Protein 8WPA (pdb70)

Sequence (344 aa):
ASVMNINQEEQLLMFQAVMETGSFSAAARKLGKVPSAVSMSSIANLEIDLNLTLFEEPTPTAEARVLYEKTAQLLIEMNQWKQHAHALASVMNINQEQLLMFQAVMETGSFSAAARKLGKVPSAVSMSIANLEIDLNLTLFEEPTPTAEARVLYEKTAQLLIEEMNQWKQHAHALSVMNINQEQLLMFQAVMETGSFSAAARKLGKVPSAVSMSSIANLEIDLNLTLFETPTAEARVLYEKTAQLLIEMNQWKQHAHALSVMNINQEQLLMFQAVMETGSFSAAARKLGKVPSAVSMSIANLEIDLNLTLFERKGREPTPTAEARVLYEKTAQLLIEMNQWKQHAHAL

B-factor: mean 29.17, std 13.96, range [11.37, 107.31]

Secondary structure (DSSP, 8-state):
--GGG-BHHHHHHHHHHHHHSSHHHHHHHHT--HHHHHHHHHHHHHHHT---B----B-HHHHHHHHHHHHHHHHHHHHHHHHHH-/--GGG-BHHHHHHHHHHHHHSSHHHHHHHHT--HHHHHHHHHHHHHHHT---B----B-HHHHHHHHHHHHHHHHHHHHHHHHHH-/-GGG--HHHHHHHHHHHHHSSHHHHHHHHT--HHHHHHHHHHHHHHHT---B--B-HHHHHHHHHHHHHHHHHHHHHHHHHH-/-GGG--HHHHHHHHHHHHHSSHHHHHHHHT--HHHHHHHHHHHHHHHTS--EEEEESEEEE-HHHHHHHHHHHHHHHHHHHHHHHHHH-

Organism: Acinetobacter baumannii (strain ATCC 17978 / DSM 105126 / CIP 53.77 / LMG 1025 / NCDC KC755 / 5377) (NCBI:txid400667)

Structure (mmCIF, N/CA/C/O backbone):
data_8WPA
#
_entry.id   8WPA
#
_cell.length_a   86.130
_cell.length_b   86.130
_cell.length_c   299.789
_cell.angle_alpha   90.00
_cell.angle_beta   90.00
_cell.angle_gamma   120.00
#
_symmetry.space_group_name_H-M   'H 3 2'
#
loop_
_entity.id
_entity.type
_entity.pdbx_description
1 polymer 'HTH-type transcriptional regulator AceR'
2 water water
#
loop_
_atom_site.group_PDB
_atom_site.id
_atom_site.type_symbol
_atom_site.label_atom_id
_atom_site.label_alt_id
_atom_site.label_comp_id
_atom_site.label_asym_id
_atom_site.label_entity_id
_atom_site.label_seq_id
_atom_site.pdbx_PDB_ins_code
_atom_site.Cartn_x
_atom_site.Cartn_y
_atom_site.Cartn_z
_atom_site.occupancy
_atom_site.B_iso_or_equiv
_atom_site.auth_seq_id
_atom_site.auth_comp_id
_atom_site.auth_asym_id
_atom_site.auth_atom_id
_atom_site.pdbx_PDB_model_num
ATOM 1 N N . ALA A 1 7 ? 49.353 36.312 142.807 1.00 59.94 -2 ALA A N 1
ATOM 2 C CA . ALA A 1 7 ? 48.628 36.222 141.546 1.00 54.48 -2 ALA A CA 1
ATOM 3 C C . ALA A 1 7 ? 48.325 37.636 141.054 1.00 41.02 -2 ALA A C 1
ATOM 4 O O . ALA A 1 7 ? 49.227 38.469 140.975 1.00 36.83 -2 ALA A O 1
ATOM 6 N N . SER A 1 8 ? 47.058 37.906 140.722 1.00 24.56 -1 SER A N 1
ATOM 7 C CA . SER A 1 8 ? 46.704 39.117 140.010 1.00 18.42 -1 SER A CA 1
ATOM 8 C C . SER A 1 8 ? 45.262 39.531 140.264 1.00 15.60 -1 SER A C 1
ATOM 9 O O . SER A 1 8 ? 44.366 38.687 140.313 1.00 18.87 -1 SER A O 1
ATOM 12 N N . VAL A 1 9 ? 45.046 40.851 140.399 1.00 19.48 0 VAL A N 1
ATOM 13 C CA . VAL A 1 9 ? 43.709 41.355 140.677 1.00 21.38 0 VAL A CA 1
ATOM 14 C C . VAL A 1 9 ? 42.777 41.019 139.521 1.00 18.29 0 VAL A C 1
ATOM 15 O O . VAL A 1 9 ? 41.584 40.827 139.716 1.00 20.12 0 VAL A O 1
ATOM 19 N N . MET A 1 10 ? 43.328 40.917 138.303 1.00 19.89 1 MET A N 1
ATOM 20 C CA . MET A 1 10 ? 42.567 40.503 137.135 1.00 18.11 1 MET A CA 1
ATOM 21 C C . MET A 1 10 ? 41.963 39.102 137.197 1.00 21.66 1 MET A C 1
ATOM 22 O O . MET A 1 10 ? 41.104 38.785 136.388 1.00 18.25 1 MET A O 1
ATOM 27 N N . ASN A 1 11 ? 42.478 38.253 138.095 1.00 17.02 2 ASN A N 1
ATOM 28 C CA . ASN A 1 11 ? 41.962 36.902 138.261 1.00 19.23 2 ASN A CA 1
ATOM 29 C C . ASN A 1 11 ? 40.751 36.819 139.197 1.00 19.25 2 ASN A C 1
ATOM 30 O O . ASN A 1 11 ? 40.167 35.750 139.357 1.00 20.87 2 ASN A O 1
ATOM 35 N N . ILE A 1 12 ? 40.379 37.934 139.818 1.00 18.10 3 ILE A N 1
ATOM 36 C CA . ILE A 1 12 ? 39.205 37.955 140.685 1.00 18.54 3 ILE A CA 1
ATOM 37 C C . ILE A 1 12 ? 37.918 37.744 139.899 1.00 21.44 3 ILE A C 1
ATOM 38 O O . ILE A 1 12 ? 37.711 38.342 138.840 1.00 20.40 3 ILE A O 1
ATOM 43 N N . ASN A 1 13 ? 37.051 36.887 140.433 1.00 22.05 4 ASN A N 1
ATOM 44 C CA . ASN A 1 13 ? 35.749 36.655 139.827 1.00 19.63 4 ASN A CA 1
ATOM 45 C C . ASN A 1 13 ? 34.598 37.051 140.757 1.00 15.50 4 ASN A C 1
ATOM 46 O O . ASN A 1 13 ? 34.781 37.409 141.928 1.00 18.53 4 ASN A O 1
ATOM 51 N N . GLN A 1 14 ? 33.375 36.999 140.205 1.00 19.88 5 GLN A N 1
ATOM 52 C CA . GLN A 1 14 ? 32.192 37.450 140.913 1.00 21.44 5 GLN A CA 1
ATOM 53 C C . GLN A 1 14 ? 31.902 36.553 142.113 1.00 17.22 5 GLN A C 1
ATOM 54 O O . GLN A 1 14 ? 31.492 37.034 143.153 1.00 22.35 5 GLN A O 1
ATOM 60 N N A GLU A 1 15 ? 32.141 35.247 141.966 0.61 19.34 6 GLU A N 1
ATOM 61 N N B GLU A 1 15 ? 32.140 35.246 141.969 0.39 19.99 6 GLU A N 1
ATOM 62 C CA A GLU A 1 15 ? 31.884 34.325 143.061 0.61 17.31 6 GLU A CA 1
ATOM 63 C CA B GLU A 1 15 ? 31.885 34.323 143.063 0.39 18.83 6 GLU A CA 1
ATOM 64 C C A GLU A 1 15 ? 32.679 34.725 144.300 0.61 16.19 6 GLU A C 1
ATOM 65 C C B GLU A 1 15 ? 32.681 34.724 144.301 0.39 17.22 6 GLU A C 1
ATOM 66 O O A GLU A 1 15 ? 32.139 34.732 145.400 0.61 15.67 6 GLU A O 1
ATOM 67 O O B GLU A 1 15 ? 32.142 34.734 145.402 0.39 16.16 6 GLU A O 1
ATOM 78 N N . GLN A 1 16 ? 33.968 35.038 144.110 1.00 15.11 7 GLN A N 1
ATOM 79 C CA . GLN A 1 16 ? 34.828 35.471 145.199 1.00 16.61 7 GLN A CA 1
ATOM 80 C C . GLN A 1 16 ? 34.273 36.700 145.907 1.00 13.28 7 GLN A C 1
ATOM 81 O O . GLN A 1 16 ? 34.321 36.801 147.129 1.00 14.64 7 GLN A O 1
ATOM 87 N N . LEU A 1 17 ? 33.791 37.667 145.131 1.00 17.20 8 LEU A N 1
ATOM 88 C CA . LEU A 1 17 ? 33.301 38.899 145.716 1.00 19.24 8 LEU A CA 1
ATOM 89 C C . LEU A 1 17 ? 31.976 38.684 146.449 1.00 16.78 8 LEU A C 1
ATOM 90 O O . LEU A 1 17 ? 31.769 39.283 147.495 1.00 17.65 8 LEU A O 1
ATOM 95 N N . LEU A 1 18 ? 31.132 37.786 145.954 1.00 18.70 9 LEU A N 1
ATOM 96 C CA . LEU A 1 18 ? 29.917 37.433 146.695 1.00 20.24 9 LEU A CA 1
ATOM 97 C C . LEU A 1 18 ? 30.196 36.735 148.021 1.00 21.29 9 LEU A C 1
ATOM 98 O O . LEU A 1 18 ? 29.537 37.021 149.036 1.00 18.05 9 LEU A O 1
ATOM 103 N N . MET A 1 19 ? 31.201 35.843 148.016 1.00 18.57 10 MET A N 1
ATOM 104 C CA . MET A 1 19 ? 31.620 35.172 149.236 1.00 16.46 10 MET A CA 1
ATOM 105 C C . MET A 1 19 ? 32.169 36.191 150.220 1.00 19.79 10 MET A C 1
ATOM 106 O O . MET A 1 19 ? 31.836 36.150 151.398 1.00 18.20 10 MET A O 1
ATOM 111 N N . PHE A 1 20 ? 33.005 37.127 149.736 1.00 16.79 11 PHE A N 1
ATOM 112 C CA . PHE A 1 20 ? 33.572 38.174 150.562 1.00 16.20 11 PHE A CA 1
ATOM 113 C C . PHE A 1 20 ? 32.468 38.989 151.234 1.00 14.43 11 PHE A C 1
ATOM 114 O O . PHE A 1 20 ? 32.514 39.216 152.440 1.00 18.36 11 PHE A O 1
ATOM 122 N N . GLN A 1 21 ? 31.488 39.408 150.437 1.00 18.19 12 GLN A N 1
ATOM 123 C CA . GLN A 1 21 ? 30.384 40.205 150.969 1.00 24.66 12 GLN A CA 1
ATOM 124 C C . GLN A 1 21 ? 29.637 39.463 152.084 1.00 20.09 12 GLN A C 1
ATOM 125 O O . GLN A 1 21 ? 29.318 40.036 153.138 1.00 24.48 12 GLN A O 1
ATOM 131 N N . ALA A 1 22 ? 29.413 38.159 151.862 1.00 18.99 13 ALA A N 1
ATOM 132 C CA . ALA A 1 22 ? 28.696 37.354 152.840 1.00 18.03 13 ALA A CA 1
ATOM 133 C C . ALA A 1 22 ? 29.459 37.208 154.166 1.00 21.91 13 ALA A C 1
ATOM 134 O O . ALA A 1 22 ? 28.880 37.249 155.260 1.00 22.30 13 ALA A O 1
ATOM 136 N N . VAL A 1 23 ? 30.784 37.041 154.082 1.00 14.98 14 VAL A N 1
ATOM 137 C CA . VAL A 1 23 ? 31.593 36.950 155.283 1.00 21.41 14 VAL A CA 1
ATOM 138 C C . VAL A 1 23 ? 31.626 38.284 156.034 1.00 22.91 14 VAL A C 1
ATOM 139 O O . VAL A 1 23 ? 31.569 38.319 157.272 1.00 21.62 14 VAL A O 1
ATOM 143 N N . MET A 1 24 ? 31.720 39.387 155.287 1.00 21.93 15 MET A N 1
ATOM 144 C CA . MET A 1 24 ? 31.692 40.712 155.888 1.00 21.86 15 MET A CA 1
ATOM 145 C C . MET A 1 24 ? 30.381 40.979 156.617 1.00 20.71 15 MET A C 1
ATOM 146 O O . MET A 1 24 ? 30.405 41.479 157.749 1.00 23.52 15 MET A O 1
ATOM 151 N N . GLU A 1 25 ? 29.270 40.583 155.995 1.00 17.18 16 GLU A N 1
ATOM 152 C CA . GLU A 1 25 ? 27.950 40.805 156.569 1.00 26.67 16 GLU A CA 1
ATOM 153 C C . GLU A 1 25 ? 27.680 39.927 157.794 1.00 31.98 16 GLU A C 1
ATOM 154 O O . GLU A 1 25 ? 27.120 40.390 158.787 1.00 29.29 16 GLU A O 1
ATOM 160 N N . THR A 1 26 ? 28.053 38.644 157.714 1.00 24.51 17 THR A N 1
ATOM 161 C CA . THR A 1 26 ? 27.645 37.665 158.709 1.00 26.44 17 THR A CA 1
ATOM 162 C C . THR A 1 26 ? 28.652 37.455 159.829 1.00 38.39 17 THR A C 1
ATOM 163 O O . THR A 1 26 ? 28.282 37.009 160.907 1.00 42.72 17 THR A O 1
ATOM 167 N N . GLY A 1 27 ? 29.932 37.731 159.559 1.00 29.22 18 GLY A N 1
ATOM 168 C CA . GLY A 1 27 ? 30.991 37.575 160.540 1.00 29.70 18 GLY A CA 1
ATOM 169 C C . GLY A 1 27 ? 31.671 36.210 160.617 1.00 30.90 18 GLY A C 1
ATOM 170 O O . GLY A 1 27 ? 32.546 36.019 161.453 1.00 50.86 18 GLY A O 1
ATOM 171 N N . SER A 1 28 ? 31.255 35.251 159.789 1.00 28.44 19 SER A N 1
ATOM 172 C CA . SER A 1 28 ? 31.859 33.932 159.819 1.00 40.68 19 SER A CA 1
ATOM 173 C C . SER A 1 28 ? 31.651 33.187 158.506 1.00 29.44 19 SER A C 1
ATOM 174 O O . SER A 1 28 ? 30.720 33.471 157.762 1.00 26.64 19 SER A O 1
ATOM 177 N N . PHE A 1 29 ? 32.537 32.222 158.247 1.00 31.89 20 PHE A N 1
ATOM 178 C CA . PHE A 1 29 ? 32.459 31.439 157.030 1.00 27.78 20 PHE A CA 1
ATOM 179 C C . PHE A 1 29 ? 31.184 30.596 157.047 1.00 24.55 20 PHE A C 1
ATOM 180 O O . PHE A 1 29 ? 30.510 30.470 156.031 1.00 25.37 20 PHE A O 1
ATOM 188 N N . SER A 1 30 ? 30.817 30.023 158.205 1.00 33.08 21 SER A N 1
ATOM 189 C CA . SER A 1 30 ? 29.660 29.138 158.243 1.00 31.32 21 SER A CA 1
ATOM 190 C C . SER A 1 30 ? 28.344 29.902 158.104 1.00 23.15 21 SER A C 1
ATOM 191 O O . SER A 1 30 ? 27.421 29.434 157.448 1.00 27.91 21 SER A O 1
ATOM 194 N N . ALA A 1 31 ? 28.274 31.103 158.685 1.00 33.13 22 ALA A N 1
ATOM 195 C CA . ALA A 1 31 ? 27.099 31.943 158.524 1.00 32.04 22 ALA A CA 1
ATOM 196 C C . ALA A 1 31 ? 26.955 32.436 157.089 1.00 27.08 22 ALA A C 1
ATOM 197 O O . ALA A 1 31 ? 25.850 32.490 156.543 1.00 21.86 22 ALA A O 1
ATOM 199 N N . ALA A 1 32 ? 28.090 32.777 156.463 1.00 24.12 23 ALA A N 1
ATOM 200 C CA . ALA A 1 32 ? 28.079 33.148 155.063 1.00 20.90 23 ALA A CA 1
ATOM 201 C C . ALA A 1 32 ? 27.601 32.001 154.164 1.00 19.03 23 ALA A C 1
ATOM 202 O O . ALA A 1 32 ? 26.839 32.173 153.222 1.00 20.14 23 ALA A O 1
ATOM 204 N N . ALA A 1 33 ? 28.068 30.790 154.462 1.00 20.50 24 ALA A N 1
ATOM 205 C CA . ALA A 1 33 ? 27.679 29.616 153.700 1.00 19.19 24 ALA A CA 1
ATOM 206 C C . ALA A 1 33 ? 26.171 29.372 153.790 1.00 23.31 24 ALA A C 1
ATOM 207 O O . ALA A 1 33 ? 25.518 29.117 152.781 1.00 22.48 24 ALA A O 1
ATOM 209 N N . ARG A 1 34 ? 25.631 29.491 155.002 1.00 25.56 25 ARG A N 1
ATOM 210 C CA . ARG A 1 34 ? 24.197 29.370 155.233 1.00 30.56 25 ARG A CA 1
ATOM 211 C C . ARG A 1 34 ? 23.426 30.401 154.413 1.00 29.94 25 ARG A C 1
ATOM 212 O O . ARG A 1 34 ? 22.470 30.057 153.716 1.00 29.72 25 ARG A O 1
ATOM 220 N N . LYS A 1 35 ? 23.883 31.658 154.470 1.00 26.82 26 LYS A N 1
ATOM 221 C CA . LYS A 1 35 ? 23.220 32.720 153.736 1.00 32.79 26 LYS A CA 1
ATOM 222 C C . LYS A 1 35 ? 23.213 32.467 152.231 1.00 32.40 26 LYS A C 1
ATOM 223 O O . LYS A 1 35 ? 22.219 32.712 151.558 1.00 29.39 26 LYS A O 1
ATOM 229 N N . LEU A 1 36 ? 24.331 31.949 151.700 1.00 28.25 27 LEU A N 1
ATOM 230 C CA . LEU A 1 36 ? 24.482 31.758 150.271 1.00 23.01 27 LEU A CA 1
ATOM 231 C C . LEU A 1 36 ? 24.003 30.409 149.734 1.00 19.90 27 LEU A C 1
ATOM 232 O O . LEU A 1 36 ? 23.933 30.210 148.524 1.00 24.24 27 LEU A O 1
ATOM 237 N N . GLY A 1 37 ? 23.684 29.482 150.637 1.00 25.14 28 GLY A N 1
ATOM 238 C CA . GLY A 1 37 ? 23.281 28.143 150.235 1.00 23.76 28 GLY A CA 1
ATOM 239 C C . GLY A 1 37 ? 24.457 27.340 149.677 1.00 24.96 28 GLY A C 1
ATOM 240 O O . GLY A 1 37 ? 24.292 26.512 148.784 1.00 25.16 28 GLY A O 1
ATOM 241 N N . LYS A 1 38 ? 25.641 27.620 150.220 1.00 26.63 29 LYS A N 1
ATOM 242 C CA . LYS A 1 38 ? 26.875 26.946 149.847 1.00 25.99 29 LYS A CA 1
ATOM 243 C C . LYS A 1 38 ? 27.422 26.256 151.098 1.00 24.03 29 LYS A C 1
ATOM 244 O O . LYS A 1 38 ? 26.891 26.390 152.191 1.00 38.59 29 LYS A O 1
ATOM 250 N N . VAL A 1 39 ? 28.495 25.499 150.954 1.00 18.52 30 VAL A N 1
ATOM 251 C CA . VAL A 1 39 ? 29.087 24.825 152.084 1.00 19.30 30 VAL A CA 1
ATOM 252 C C . VAL A 1 39 ? 30.275 25.635 152.583 1.00 17.06 30 VAL A C 1
ATOM 253 O O . VAL A 1 39 ? 30.922 26.359 151.816 1.00 16.80 30 VAL A O 1
ATOM 257 N N . PRO A 1 40 ? 30.632 25.506 153.878 1.00 15.65 31 PRO A N 1
ATOM 258 C CA . PRO A 1 40 ? 31.759 26.256 154.432 1.00 18.77 31 PRO A CA 1
ATOM 259 C C . PRO A 1 40 ? 33.064 26.066 153.665 1.00 18.14 31 PRO A C 1
ATOM 260 O O . PRO A 1 40 ? 33.820 27.021 153.546 1.00 18.15 31 PRO A O 1
ATOM 264 N N . SER A 1 41 ? 33.328 24.848 153.162 1.00 16.71 32 SER A N 1
ATOM 265 C CA . SER A 1 41 ? 34.530 24.584 152.387 1.00 16.47 32 SER A CA 1
ATOM 266 C C . SER A 1 41 ? 34.669 25.497 151.169 1.00 14.99 32 SER A C 1
ATOM 267 O O . SER A 1 41 ? 35.784 25.923 150.819 1.00 15.27 32 SER A O 1
ATOM 270 N N . ALA A 1 42 ? 33.512 25.786 150.551 1.00 15.39 33 ALA A N 1
ATOM 271 C CA . ALA A 1 42 ? 33.458 26.619 149.365 1.00 13.30 33 ALA A CA 1
ATOM 272 C C . ALA A 1 42 ? 33.795 28.068 149.715 1.00 15.01 33 ALA A C 1
ATOM 273 O O . ALA A 1 42 ? 34.530 28.728 148.987 1.00 15.03 33 ALA A O 1
ATOM 275 N N . VAL A 1 43 ? 33.241 28.547 150.833 1.00 14.06 34 VAL A N 1
ATOM 276 C CA . VAL A 1 43 ? 33.526 29.897 151.305 1.00 15.62 34 VAL A CA 1
ATOM 277 C C . VAL A 1 43 ? 34.998 30.076 151.643 1.00 14.50 34 VAL A C 1
ATOM 278 O O . VAL A 1 43 ? 35.626 31.018 151.171 1.00 15.31 34 VAL A O 1
ATOM 282 N N . SER A 1 44 ? 35.547 29.141 152.426 1.00 13.12 35 SER A N 1
ATOM 283 C CA . SER A 1 44 ? 36.948 29.172 152.820 1.00 16.70 35 SER A CA 1
ATOM 284 C C . SER A 1 44 ? 37.888 29.170 151.617 1.00 15.13 35 SER A C 1
ATOM 285 O O . SER A 1 44 ? 38.817 29.987 151.553 1.00 15.26 35 SER A O 1
ATOM 288 N N . MET A 1 45 ? 37.606 28.302 150.644 1.00 12.12 36 MET A N 1
ATOM 289 C CA . MET A 1 45 ? 38.470 28.176 149.483 1.00 13.74 36 MET A CA 1
ATOM 290 C C . MET A 1 45 ? 38.420 29.444 148.619 1.00 16.48 36 MET A C 1
ATOM 291 O O . MET A 1 45 ? 39.462 29.924 148.150 1.00 15.23 36 MET A O 1
ATOM 296 N N A SER A 1 46 ? 37.204 29.975 148.420 0.52 13.53 37 SER A N 1
ATOM 297 N N B SER A 1 46 ? 37.205 29.975 148.422 0.48 13.16 37 SER A N 1
ATOM 298 C CA A SER A 1 46 ? 37.021 31.174 147.617 0.52 14.25 37 SER A CA 1
ATOM 299 C CA B SER A 1 46 ? 37.014 31.171 147.618 0.48 13.38 37 SER A CA 1
ATOM 300 C C A SER A 1 46 ? 37.710 32.395 148.225 0.52 14.37 37 SER A C 1
ATOM 301 C C B SER A 1 46 ? 37.707 32.394 148.224 0.48 13.97 37 SER A C 1
ATOM 302 O O A SER A 1 46 ? 38.363 33.156 147.513 0.52 14.67 37 SER A O 1
ATOM 303 O O B SER A 1 46 ? 38.361 33.154 147.512 0.48 14.66 37 SER A O 1
ATOM 308 N N . ILE A 1 47 ? 37.593 32.557 149.549 1.00 12.98 38 ILE A N 1
ATOM 309 C CA . ILE A 1 47 ? 38.220 33.661 150.255 1.00 16.13 38 ILE A CA 1
ATOM 310 C C . ILE A 1 47 ? 39.728 33.538 150.193 1.00 13.61 38 ILE A C 1
ATOM 311 O O . ILE A 1 47 ? 40.412 34.521 149.944 1.00 14.05 38 ILE A O 1
ATOM 316 N N . ALA A 1 48 ? 40.252 32.319 150.391 1.00 12.98 39 ALA A N 1
ATOM 317 C CA . ALA A 1 48 ? 41.692 32.128 150.297 1.00 13.96 39 ALA A CA 1
ATOM 318 C C . ALA A 1 48 ? 42.191 32.533 148.915 1.00 13.06 39 ALA A C 1
ATOM 319 O O . ALA A 1 48 ? 43.197 33.252 148.803 1.00 14.32 39 ALA A O 1
ATOM 321 N N . ASN A 1 49 ? 41.468 32.092 147.869 1.00 12.06 40 ASN A N 1
ATOM 322 C CA . ASN A 1 49 ? 41.852 32.413 146.502 1.00 13.18 40 ASN A CA 1
ATOM 323 C C . ASN A 1 49 ? 41.781 33.924 146.234 1.00 13.15 40 ASN A C 1
ATOM 324 O O . ASN A 1 49 ? 42.630 34.483 145.535 1.00 14.85 40 ASN A O 1
ATOM 329 N N . LEU A 1 50 ? 40.760 34.583 146.795 1.00 12.44 41 LEU A N 1
ATOM 330 C CA . LEU A 1 50 ? 40.645 36.030 146.684 1.00 14.27 41 LEU A CA 1
ATOM 331 C C . LEU A 1 50 ? 41.819 36.758 147.348 1.00 12.73 41 LEU A C 1
ATOM 332 O O . LEU A 1 50 ? 42.340 37.720 146.774 1.00 16.43 41 LEU A O 1
ATOM 337 N N . GLU A 1 51 ? 42.224 36.322 148.543 1.00 11.86 42 GLU A N 1
ATOM 338 C CA . GLU A 1 51 ? 43.353 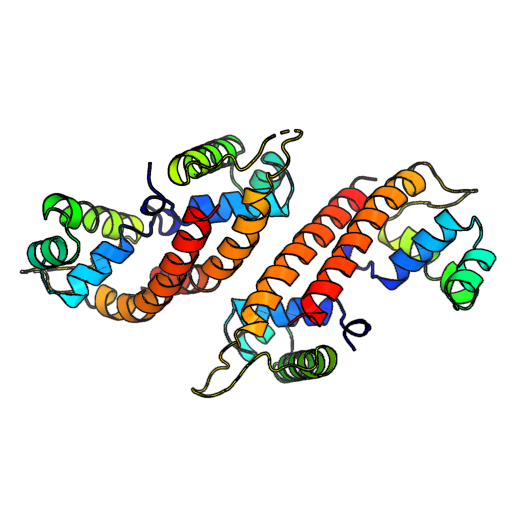36.905 149.243 1.00 11.68 42 GLU A CA 1
ATOM 339 C C . GLU A 1 51 ? 44.622 36.758 148.406 1.00 14.35 42 GLU A C 1
ATOM 340 O O . GLU A 1 51 ? 45.406 37.701 148.294 1.00 14.17 42 GLU A O 1
ATOM 346 N N . ILE A 1 52 ? 44.793 35.583 147.800 1.00 13.73 43 ILE A N 1
ATOM 347 C CA . ILE A 1 52 ? 45.936 35.349 146.922 1.00 15.02 43 ILE A CA 1
ATOM 348 C C . ILE A 1 52 ? 45.951 36.302 145.728 1.00 14.28 43 ILE A C 1
ATOM 349 O O . ILE A 1 52 ? 46.985 36.930 145.458 1.00 14.92 43 ILE A O 1
ATOM 354 N N . ASP A 1 53 ? 44.805 36.420 145.043 1.00 14.99 44 ASP A N 1
ATOM 355 C CA . ASP A 1 53 ? 44.666 37.255 143.859 1.00 16.69 44 ASP A CA 1
ATOM 356 C C . ASP A 1 53 ? 44.862 38.741 144.157 1.00 17.34 44 ASP A C 1
ATOM 357 O O . ASP A 1 53 ? 45.521 39.453 143.385 1.00 19.17 44 ASP A O 1
ATOM 362 N N . LEU A 1 54 ? 44.349 39.221 145.299 1.00 15.77 45 LEU A N 1
ATOM 363 C CA . LEU A 1 54 ? 44.539 40.601 145.710 1.00 14.87 45 LEU A CA 1
ATOM 364 C C . LEU A 1 54 ? 45.883 40.856 146.387 1.00 19.04 45 LEU A C 1
ATOM 365 O O . LEU A 1 54 ? 46.290 42.012 146.546 1.00 16.87 45 LEU A O 1
ATOM 370 N N . ASN A 1 55 ? 46.534 39.762 146.827 1.00 16.67 46 ASN A N 1
ATOM 371 C CA . ASN A 1 55 ? 47.680 39.831 147.699 1.00 16.55 46 ASN A CA 1
ATOM 372 C C . ASN A 1 55 ? 47.385 40.714 148.907 1.00 20.29 46 ASN A C 1
ATOM 373 O O . ASN A 1 55 ? 48.195 41.569 149.275 1.00 20.05 46 ASN A O 1
ATOM 378 N N . LEU A 1 56 ? 46.213 40.470 149.522 1.00 18.76 47 LEU A N 1
ATOM 379 C CA . LEU A 1 56 ? 45.770 41.175 150.727 1.00 17.01 47 LEU A CA 1
ATOM 380 C C . LEU A 1 56 ? 45.149 40.145 151.654 1.00 17.70 47 LEU A C 1
ATOM 381 O O . LEU A 1 56 ? 44.308 39.367 151.215 1.00 19.05 47 LEU A O 1
ATOM 386 N N . THR A 1 57 ? 45.497 40.202 152.946 1.00 18.53 48 THR A N 1
ATOM 387 C CA . THR A 1 57 ? 44.834 39.401 153.951 1.00 17.44 48 THR A CA 1
ATOM 388 C C . THR A 1 57 ? 43.557 40.141 154.328 1.00 21.55 48 THR A C 1
ATOM 389 O O . THR A 1 57 ? 43.607 41.332 154.660 1.00 20.84 48 THR A O 1
ATOM 393 N N . LEU A 1 58 ? 42.431 39.440 154.209 1.00 14.62 49 LEU A N 1
ATOM 394 C CA . LEU A 1 58 ? 41.128 40.048 154.378 1.00 16.14 49 LEU A CA 1
ATOM 395 C C . LEU A 1 58 ? 40.545 39.740 155.753 1.00 19.36 49 LEU A C 1
ATOM 396 O O . LEU A 1 58 ? 39.746 40.516 156.254 1.00 18.95 49 LEU A O 1
ATOM 401 N N . PHE A 1 59 ? 40.926 38.605 156.344 1.00 16.28 50 PHE A N 1
ATOM 402 C CA . PHE A 1 59 ? 40.398 38.216 157.645 1.00 20.75 50 PHE A CA 1
ATOM 403 C C . PHE A 1 59 ? 41.527 37.695 158.529 1.00 25.67 50 PHE A C 1
ATOM 404 O O . PHE A 1 59 ? 42.433 37.021 158.042 1.00 27.27 50 PHE A O 1
ATOM 412 N N . GLU A 1 60 ? 41.466 38.011 159.819 1.00 35.53 51 GLU A N 1
ATOM 413 C CA . GLU A 1 60 ? 42.485 37.571 160.764 1.00 31.15 51 GLU A CA 1
ATOM 414 C C . GLU A 1 60 ? 41.879 36.703 161.861 1.00 42.24 51 GLU A C 1
ATOM 415 O O . GLU A 1 60 ? 40.670 36.733 162.093 1.00 37.74 51 GLU A O 1
ATOM 421 N N . GLU A 1 65 ? 37.016 33.487 165.508 1.00 86.99 56 GLU A N 1
ATOM 422 C CA . GLU A 1 65 ? 36.172 33.657 164.324 1.00 78.82 56 GLU A CA 1
ATOM 423 C C . GLU A 1 65 ? 36.675 34.806 163.447 1.00 61.80 56 GLU A C 1
ATOM 424 O O . GLU A 1 65 ? 37.206 35.782 163.972 1.00 53.39 56 GLU A O 1
ATOM 430 N N . PRO A 1 66 ? 36.558 34.710 162.098 1.00 46.86 57 PRO A N 1
ATOM 431 C CA . PRO A 1 66 ? 37.227 35.651 161.202 1.00 51.23 57 PRO A CA 1
ATOM 432 C C . PRO A 1 66 ? 36.712 37.073 161.368 1.00 58.54 57 PRO A C 1
ATOM 433 O O . PRO A 1 66 ? 35.522 37.318 161.189 1.00 77.11 57 PRO A O 1
ATOM 437 N N . THR A 1 67 ? 37.616 37.991 161.746 1.00 39.67 58 THR A N 1
ATOM 438 C CA . THR A 1 67 ? 37.271 39.397 161.815 1.00 37.40 58 THR A CA 1
ATOM 439 C C . THR A 1 67 ? 37.989 40.084 160.653 1.00 28.32 58 THR A C 1
ATOM 440 O O . THR A 1 67 ? 39.147 39.782 160.356 1.00 29.91 58 THR A O 1
ATOM 444 N N . PRO A 1 68 ? 37.338 41.051 159.970 1.00 34.36 59 PRO A N 1
ATOM 445 C CA . PRO A 1 68 ? 37.966 41.711 158.831 1.00 24.98 59 PRO A CA 1
ATOM 446 C C . PRO A 1 68 ? 39.195 42.532 159.210 1.00 32.32 59 PRO A C 1
ATOM 447 O O . PRO A 1 68 ? 39.221 43.165 160.262 1.00 29.35 59 PRO A O 1
ATOM 451 N N . THR A 1 69 ? 40.201 42.531 158.332 1.00 19.95 60 THR A N 1
ATOM 452 C CA . THR A 1 69 ? 41.344 43.419 158.449 1.00 23.56 60 THR A CA 1
ATOM 453 C C . THR A 1 69 ? 40.933 44.839 158.059 1.00 21.62 60 THR A C 1
ATOM 454 O O . THR A 1 69 ? 39.862 45.042 157.495 1.00 21.03 60 THR A O 1
ATOM 458 N N . ALA A 1 70 ? 41.817 45.800 158.334 1.00 22.84 61 ALA A N 1
ATOM 459 C CA . ALA A 1 70 ? 41.582 47.186 157.959 1.00 24.47 61 ALA A CA 1
ATOM 460 C C . ALA A 1 70 ? 41.390 47.280 156.447 1.00 23.63 61 ALA A C 1
ATOM 461 O O . ALA A 1 70 ? 40.500 47.993 155.986 1.00 22.28 61 ALA A O 1
ATOM 463 N N . GLU A 1 71 ? 42.215 46.525 155.695 1.00 19.52 62 GLU A N 1
ATOM 464 C CA . GLU A 1 71 ? 42.117 46.530 154.246 1.00 21.74 62 GLU A CA 1
ATOM 465 C C . GLU A 1 71 ? 40.771 46.000 153.769 1.00 19.23 62 GLU A C 1
ATOM 466 O O . GLU A 1 71 ? 40.194 46.570 152.843 1.00 21.02 62 GLU A O 1
ATOM 472 N N . ALA A 1 72 ? 40.255 44.934 154.390 1.00 21.14 63 ALA A N 1
ATOM 473 C CA . ALA A 1 72 ? 38.944 44.419 154.029 1.00 17.09 63 ALA A CA 1
ATOM 474 C C . ALA A 1 72 ? 37.848 45.482 154.247 1.00 19.26 63 ALA A C 1
ATOM 475 O O . ALA A 1 72 ? 36.961 45.662 153.412 1.00 21.43 63 ALA A O 1
ATOM 477 N N . ARG A 1 73 ? 37.900 46.163 155.402 1.00 23.70 64 ARG A N 1
ATOM 478 C CA . ARG A 1 73 ? 36.847 47.130 155.712 1.00 27.41 64 ARG A CA 1
ATOM 479 C C . ARG A 1 73 ? 36.822 48.273 154.704 1.00 30.67 64 ARG A C 1
ATOM 480 O O . ARG A 1 73 ? 35.767 48.645 154.194 1.00 31.93 64 ARG A O 1
ATOM 488 N N . VAL A 1 74 ? 38.024 48.768 154.378 1.00 24.65 65 VAL A N 1
ATOM 489 C CA . VAL A 1 74 ? 38.148 49.806 153.368 1.00 22.47 65 VAL A CA 1
ATOM 490 C C . VAL A 1 74 ? 37.737 49.327 151.975 1.00 23.42 65 VAL A C 1
ATOM 491 O O . VAL A 1 74 ? 37.084 50.049 151.241 1.00 27.68 65 VAL A O 1
ATOM 495 N N . LEU A 1 75 ? 38.138 48.119 151.600 1.00 25.46 66 LEU A N 1
ATOM 496 C CA . LEU A 1 75 ? 37.800 47.587 150.290 1.00 20.34 66 LEU A CA 1
ATOM 497 C C . LEU A 1 75 ? 36.287 47.407 150.167 1.00 21.19 66 LEU A C 1
ATOM 498 O O . LEU A 1 75 ? 35.721 47.649 149.109 1.00 22.29 66 LEU A O 1
ATOM 503 N N . TYR A 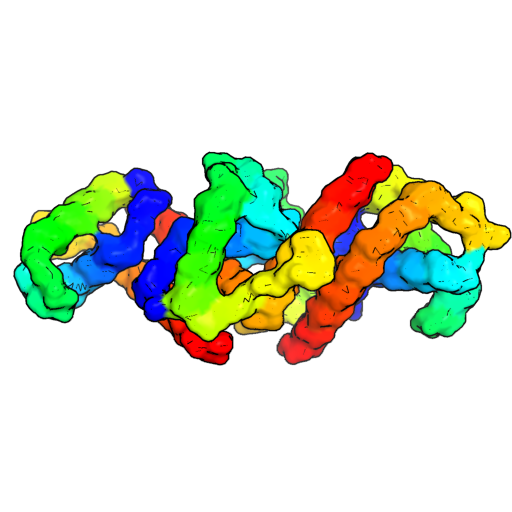1 76 ? 35.639 46.969 151.248 1.00 25.82 67 TYR A N 1
ATOM 504 C CA . TYR A 1 76 ? 34.257 46.526 151.137 1.00 21.91 67 TYR A CA 1
ATOM 505 C C . TYR A 1 76 ? 33.311 47.628 150.641 1.00 20.86 67 TYR A C 1
ATOM 506 O O . TYR A 1 76 ? 32.471 47.394 149.787 1.00 17.13 67 TYR A O 1
ATOM 515 N N . GLU A 1 77 ? 33.413 48.838 151.165 1.00 28.35 68 GLU A N 1
ATOM 516 C CA . GLU A 1 77 ? 32.519 49.920 150.730 1.00 28.42 68 GLU A CA 1
ATOM 517 C C . GLU A 1 77 ? 32.427 50.109 149.210 1.00 24.08 68 GLU A C 1
ATOM 518 O O . GLU A 1 77 ? 31.334 50.069 148.628 1.00 30.19 68 GLU A O 1
ATOM 524 N N . LYS A 1 78 ? 33.595 50.157 148.560 1.00 26.88 69 LYS A N 1
ATOM 525 C CA . LYS A 1 78 ? 33.643 50.208 147.108 1.00 34.15 69 LYS A CA 1
ATOM 526 C C . LYS A 1 78 ? 33.196 48.886 146.485 1.00 25.70 69 LYS A C 1
ATOM 527 O O . LYS A 1 78 ? 32.628 48.872 145.394 1.00 30.66 69 LYS A O 1
ATOM 533 N N . THR A 1 79 ? 33.463 47.773 147.164 1.00 17.05 70 THR A N 1
ATOM 534 C CA . THR A 1 79 ? 33.070 46.480 146.622 1.00 22.12 70 THR A CA 1
ATOM 535 C C . THR A 1 79 ? 31.554 46.312 146.446 1.00 28.19 70 THR A C 1
ATOM 536 O O . THR A 1 79 ? 31.072 45.716 145.485 1.00 22.78 70 THR A O 1
ATOM 540 N N . ALA A 1 80 ? 30.801 46.820 147.437 1.00 32.50 71 ALA A N 1
ATOM 541 C CA . ALA A 1 80 ? 29.350 46.766 147.360 1.00 35.72 71 ALA A CA 1
ATOM 542 C C . ALA A 1 80 ? 28.785 47.322 146.047 1.00 22.89 71 ALA A C 1
ATOM 543 O O . ALA A 1 80 ? 27.880 46.767 145.439 1.00 28.32 71 ALA A O 1
ATOM 545 N N . GLN A 1 81 ? 29.330 48.446 145.614 1.00 19.30 72 GLN A N 1
ATOM 546 C CA . GLN A 1 81 ? 28.962 49.066 144.351 1.00 19.03 72 GLN A CA 1
ATOM 547 C C . GLN A 1 81 ? 29.260 48.187 143.133 1.00 23.38 72 GLN A C 1
ATOM 548 O O . GLN A 1 81 ? 28.479 48.077 142.186 1.00 20.80 72 GLN A O 1
ATOM 554 N N . LEU A 1 82 ? 30.456 47.585 143.106 1.00 20.03 73 LEU A N 1
ATOM 555 C CA . LEU A 1 82 ? 30.814 46.696 142.013 1.00 17.13 73 LEU A CA 1
ATOM 556 C C . LEU A 1 82 ? 29.876 45.489 141.961 1.00 17.90 73 LEU A C 1
ATOM 557 O O . LEU A 1 82 ? 29.490 45.019 140.904 1.00 15.99 73 LEU A O 1
ATOM 562 N N . LEU A 1 83 ? 29.491 44.978 143.121 1.00 15.37 74 LEU A N 1
ATOM 563 C CA . LEU A 1 83 ? 28.567 43.843 143.149 1.00 13.91 74 LEU A CA 1
ATOM 564 C C . LEU A 1 83 ? 27.206 44.119 142.494 1.00 15.93 74 LEU A C 1
ATOM 565 O O . LEU A 1 83 ? 26.658 43.246 141.809 1.00 19.37 74 LEU A O 1
ATOM 570 N N . ILE A 1 84 ? 26.704 45.356 142.617 1.00 16.20 75 ILE A N 1
ATOM 571 C CA . ILE A 1 84 ? 25.497 45.738 141.906 1.00 17.55 75 ILE A CA 1
ATOM 572 C C . ILE A 1 84 ? 25.682 45.515 140.409 1.00 16.34 75 ILE A C 1
ATOM 573 O O . ILE A 1 84 ? 24.870 44.876 139.735 1.00 16.64 75 ILE A O 1
ATOM 578 N N . GLU A 1 85 ? 26.792 46.037 139.884 1.00 15.27 76 GLU A N 1
ATOM 579 C CA . GLU A 1 85 ? 27.013 45.972 138.450 1.00 14.08 76 GLU A CA 1
ATOM 580 C C . GLU A 1 85 ? 27.304 44.547 137.968 1.00 13.32 76 GLU A C 1
ATOM 581 O O . GLU A 1 85 ? 26.909 44.186 136.865 1.00 16.51 76 GLU A O 1
ATOM 587 N N . MET A 1 86 ? 28.010 43.767 138.786 1.00 15.27 77 MET A N 1
ATOM 588 C CA . MET A 1 86 ? 28.253 42.371 138.459 1.00 17.98 77 MET A CA 1
ATOM 589 C C . MET A 1 86 ? 26.952 41.586 138.376 1.00 19.14 77 MET A C 1
ATOM 590 O O . MET A 1 86 ? 26.791 40.782 137.459 1.00 20.32 77 MET A O 1
ATOM 595 N N . ASN A 1 87 ? 26.010 41.862 139.294 1.00 17.98 78 ASN A N 1
ATOM 596 C CA . ASN A 1 87 ? 24.739 41.163 139.240 1.00 20.27 78 ASN A CA 1
ATOM 597 C C . ASN A 1 87 ? 23.925 41.496 137.983 1.00 22.26 78 ASN A C 1
ATOM 598 O O . ASN A 1 87 ? 23.342 40.598 137.367 1.00 21.41 78 ASN A O 1
ATOM 603 N N . GLN A 1 88 ? 23.920 42.772 137.596 1.00 19.15 79 GLN A N 1
ATOM 604 C CA . GLN A 1 88 ? 23.184 43.195 136.422 1.00 20.67 79 GLN A CA 1
ATOM 605 C C . GLN A 1 88 ? 23.804 42.575 135.164 1.00 20.73 79 GLN A C 1
ATOM 606 O O . GLN A 1 88 ? 23.092 42.114 134.256 1.00 22.53 79 GLN A O 1
ATOM 612 N N . TRP A 1 89 ? 25.142 42.573 135.117 1.00 18.67 80 TRP A N 1
ATOM 613 C CA . TRP A 1 89 ? 25.848 41.969 134.000 1.00 20.44 80 TRP A CA 1
ATOM 614 C C . TRP A 1 89 ? 25.514 40.480 133.839 1.00 19.67 80 TRP A C 1
ATOM 615 O O . TRP A 1 89 ? 25.217 40.005 132.756 1.00 18.85 80 TRP A O 1
ATOM 626 N N . LYS A 1 90 ? 25.517 39.752 134.950 1.00 20.74 81 LYS A N 1
ATOM 627 C CA . LYS A 1 90 ? 25.185 38.338 134.944 1.00 21.00 81 LYS A CA 1
ATOM 628 C C . LYS A 1 90 ? 23.766 38.099 134.450 1.00 21.60 81 LYS A C 1
ATOM 629 O O . LYS A 1 90 ? 23.507 37.134 133.730 1.00 21.27 81 LYS A O 1
ATOM 635 N N . GLN A 1 91 ? 22.822 38.976 134.825 1.00 24.14 82 GLN A N 1
ATOM 636 C CA . GLN A 1 91 ? 21.448 38.825 134.359 1.00 25.49 82 GLN A CA 1
ATOM 637 C C . GLN A 1 91 ? 21.388 38.959 132.840 1.00 24.86 82 GLN A C 1
ATOM 638 O O . GLN A 1 91 ? 20.700 38.179 132.164 1.00 22.92 82 GLN A O 1
ATOM 644 N N . HIS A 1 92 ? 22.129 39.934 132.305 1.00 22.84 83 HIS A N 1
ATOM 645 C CA . HIS A 1 92 ? 22.197 40.132 130.867 1.00 20.71 83 HIS A CA 1
ATOM 646 C C . HIS A 1 92 ? 22.830 38.915 130.192 1.00 26.28 83 HIS A C 1
ATOM 647 O O . HIS A 1 92 ? 22.339 38.452 129.169 1.00 28.91 83 HIS A O 1
ATOM 654 N N . ALA A 1 93 ? 23.933 38.413 130.762 1.00 25.94 84 ALA A N 1
ATOM 655 C CA . ALA A 1 93 ? 24.614 37.247 130.215 1.00 30.31 84 ALA A CA 1
ATOM 656 C C . ALA A 1 93 ? 23.712 36.015 130.194 1.00 28.99 84 ALA A C 1
ATOM 657 O O . ALA A 1 93 ? 23.721 35.256 129.228 1.00 28.97 84 ALA A O 1
ATOM 659 N N . HIS A 1 94 ? 22.908 35.830 131.247 1.00 24.60 85 HIS A N 1
ATOM 660 C CA . HIS A 1 94 ? 22.002 34.690 131.331 1.00 25.03 85 HIS A CA 1
ATOM 661 C C . HIS A 1 94 ? 20.915 34.770 130.262 1.00 37.79 85 HIS A C 1
ATOM 662 O O . HIS A 1 94 ? 20.451 33.739 129.779 1.00 29.57 85 HIS A O 1
ATOM 669 N N . ALA A 1 95 ? 20.523 35.992 129.890 1.00 33.86 86 ALA A N 1
ATOM 670 C CA . ALA A 1 95 ? 19.437 36.208 128.946 1.00 32.61 86 ALA A CA 1
ATOM 671 C C . ALA A 1 95 ? 19.838 36.045 127.479 1.00 35.08 86 ALA A C 1
ATOM 672 O O . ALA A 1 95 ? 18.968 35.960 126.617 1.00 47.12 86 ALA A O 1
ATOM 674 N N . LEU A 1 96 ? 21.146 36.034 127.190 1.00 32.76 87 LEU A N 1
ATOM 675 C CA . LEU A 1 96 ? 21.617 35.888 125.823 1.00 35.03 87 LEU A CA 1
ATOM 676 C C . LEU A 1 96 ? 21.471 34.444 125.307 1.00 33.12 87 LEU A C 1
ATOM 677 O O . LEU A 1 96 ? 21.118 34.280 124.154 1.00 54.32 87 LEU A O 1
ATOM 683 N N . ALA B 1 7 ? 30.183 25.578 132.534 1.00 56.43 -2 ALA B N 1
ATOM 684 C CA . ALA B 1 7 ? 30.721 26.098 133.784 1.00 66.31 -2 ALA B CA 1
ATOM 685 C C . ALA B 1 7 ? 29.745 27.128 134.355 1.00 48.02 -2 ALA B C 1
ATOM 686 O O . ALA B 1 7 ? 28.542 26.853 134.417 1.00 42.77 -2 ALA B O 1
ATOM 688 N N . SER B 1 8 ? 30.244 28.313 134.743 1.00 33.74 -1 SER B N 1
ATOM 689 C CA . SER B 1 8 ? 29.409 29.268 135.451 1.00 28.59 -1 SER B CA 1
ATOM 690 C C . SER B 1 8 ? 29.826 30.714 135.208 1.00 19.10 -1 SER B C 1
ATOM 691 O O . SER B 1 8 ? 31.006 31.043 135.173 1.00 18.08 -1 SER B O 1
ATOM 694 N N . VAL B 1 9 ? 28.816 31.583 135.089 1.00 19.87 0 VAL B N 1
ATOM 695 C CA . VAL B 1 9 ? 29.044 32.996 134.851 1.00 17.86 0 VAL B CA 1
ATOM 696 C C . VAL B 1 9 ? 29.816 33.609 136.005 1.00 21.71 0 VAL B C 1
ATOM 697 O O . VAL B 1 9 ? 30.615 34.522 135.814 1.00 21.87 0 VAL B O 1
ATOM 701 N N . MET B 1 10 ? 29.593 33.071 137.217 1.00 15.19 1 MET B N 1
ATOM 702 C CA . MET B 1 10 ? 30.270 33.520 138.416 1.00 21.38 1 MET B CA 1
ATOM 703 C C . MET B 1 10 ? 31.782 33.303 138.400 1.00 16.43 1 MET B C 1
ATOM 704 O O . MET B 1 10 ? 32.467 33.917 139.219 1.00 21.41 1 MET B O 1
ATOM 709 N N . ASN B 1 11 ? 32.255 32.416 137.513 1.00 20.32 2 ASN B N 1
ATOM 710 C CA . ASN B 1 11 ? 33.675 32.120 137.407 1.00 21.05 2 ASN B CA 1
ATOM 711 C C . ASN B 1 11 ? 34.428 33.082 136.487 1.00 23.99 2 ASN B C 1
ATOM 712 O O . ASN B 1 11 ? 35.654 33.035 136.431 1.00 21.59 2 ASN B O 1
ATOM 717 N N . ILE B 1 12 ? 33.713 33.969 135.799 1.00 18.29 3 ILE B N 1
ATOM 718 C CA . ILE B 1 12 ? 34.353 34.889 134.870 1.00 16.15 3 ILE B CA 1
ATOM 719 C C . ILE B 1 12 ? 35.160 35.928 135.642 1.00 20.27 3 ILE B C 1
ATOM 720 O O . ILE B 1 12 ? 34.685 36.536 136.620 1.00 15.42 3 ILE B O 1
ATOM 725 N N . ASN B 1 13 ? 36.395 36.147 135.182 1.00 18.18 4 ASN B N 1
ATOM 726 C CA . ASN B 1 13 ? 37.264 37.113 135.826 1.00 16.52 4 ASN B CA 1
ATOM 727 C C . ASN B 1 13 ? 37.513 38.340 134.951 1.00 16.06 4 ASN B C 1
ATOM 728 O O . ASN B 1 13 ? 37.095 38.380 133.788 1.00 17.02 4 ASN B O 1
ATOM 733 N N . GLN B 1 14 ? 38.167 39.346 135.533 1.00 16.46 5 GLN B N 1
ATOM 734 C CA . GLN B 1 14 ? 38.387 40.614 134.858 1.00 16.92 5 GLN B CA 1
ATOM 735 C C . GLN B 1 14 ? 39.268 40.424 133.625 1.00 16.13 5 GLN B C 1
ATOM 736 O O . GLN B 1 14 ? 39.052 41.050 132.600 1.00 16.21 5 GLN B O 1
ATOM 742 N N . GLU B 1 15 ? 40.278 39.560 133.723 1.00 16.26 6 GLU B N 1
ATOM 743 C CA . GLU B 1 15 ? 41.170 39.345 132.593 1.00 16.23 6 GLU B CA 1
ATOM 744 C C . GLU B 1 15 ? 40.386 38.886 131.362 1.00 15.63 6 GLU B C 1
ATOM 745 O O . GLU B 1 15 ? 40.624 39.377 130.260 1.00 16.84 6 GLU B O 1
ATOM 751 N N . GLN B 1 16 ? 39.457 37.933 131.542 1.00 14.62 7 GLN B N 1
ATOM 752 C CA . GLN B 1 16 ? 38.613 37.464 130.458 1.00 14.91 7 GLN B CA 1
ATOM 753 C C . GLN B 1 16 ? 37.825 38.593 129.790 1.00 15.22 7 GLN B C 1
ATOM 754 O O . GLN B 1 16 ? 37.712 38.648 128.563 1.00 15.34 7 GLN B O 1
ATOM 760 N N . LEU B 1 17 ? 37.266 39.470 130.613 1.00 14.82 8 LEU B N 1
ATOM 761 C CA . LEU B 1 17 ? 36.464 40.583 130.114 1.00 13.49 8 LEU B CA 1
ATOM 762 C C . LEU B 1 17 ? 37.333 41.578 129.347 1.00 14.46 8 LEU B C 1
ATOM 763 O O . LEU B 1 17 ? 36.923 42.057 128.302 1.00 15.66 8 LEU B O 1
ATOM 768 N N . LEU B 1 18 ? 38.554 41.833 129.834 1.00 15.52 9 LEU B N 1
ATOM 769 C CA . LEU B 1 18 ? 39.460 42.746 129.139 1.00 17.02 9 LEU B CA 1
ATOM 770 C C . LEU B 1 18 ? 39.906 42.193 127.788 1.00 18.31 9 LEU B C 1
ATOM 771 O O . LEU B 1 18 ? 39.998 42.937 126.796 1.00 18.14 9 LEU B O 1
ATOM 776 N N . MET B 1 19 ? 40.161 40.872 127.733 1.00 16.23 10 MET B N 1
ATOM 777 C CA . MET B 1 19 ? 40.546 40.219 126.493 1.00 19.02 10 MET B CA 1
ATOM 778 C C . MET B 1 19 ? 39.397 40.310 125.502 1.00 14.34 10 MET B C 1
ATOM 779 O O . MET B 1 19 ? 39.591 40.633 124.324 1.00 18.62 10 MET B O 1
ATOM 784 N N . PHE B 1 20 ? 38.175 40.027 125.980 1.00 16.63 11 PHE B N 1
ATOM 785 C CA . PHE B 1 20 ? 37.000 40.071 125.130 1.00 16.15 11 PHE B CA 1
ATOM 786 C C . PHE B 1 20 ? 36.803 41.476 124.560 1.00 17.04 11 PHE B C 1
ATOM 787 O O . PHE B 1 20 ? 36.542 41.625 123.371 1.00 17.83 11 PHE B O 1
ATOM 795 N N . GLN B 1 21 ? 36.933 42.495 125.409 1.00 14.85 12 GLN B N 1
ATOM 796 C CA . GLN B 1 21 ? 36.768 43.888 124.973 1.00 15.95 12 GLN B CA 1
ATOM 797 C C . GLN B 1 21 ? 37.775 44.213 123.867 1.00 20.85 12 GLN B C 1
ATOM 798 O O . GLN B 1 21 ? 37.406 44.818 122.859 1.00 21.62 12 GLN B O 1
ATOM 804 N N . ALA B 1 22 ? 39.023 43.761 124.033 1.00 16.85 13 ALA B N 1
ATOM 805 C CA . ALA B 1 22 ? 40.056 44.034 123.040 1.00 17.81 13 ALA B CA 1
ATOM 806 C C . ALA B 1 22 ? 39.784 43.353 121.703 1.00 22.05 13 ALA B C 1
ATOM 807 O O . ALA B 1 22 ? 40.017 43.946 120.639 1.00 24.97 13 ALA B O 1
ATOM 809 N N . VAL B 1 23 ? 39.270 42.112 121.732 1.00 18.60 14 VAL B N 1
ATOM 810 C CA . VAL B 1 23 ? 38.918 41.430 120.498 1.00 18.06 14 VAL B CA 1
ATOM 811 C C . VAL B 1 23 ? 37.766 42.143 119.784 1.00 29.39 14 VAL B C 1
ATOM 812 O O . VAL B 1 23 ? 37.751 42.277 118.557 1.00 29.79 14 VAL B O 1
ATOM 816 N N . MET B 1 24 ? 36.776 42.585 120.565 1.00 23.31 15 MET B N 1
ATOM 817 C CA . MET B 1 24 ? 35.638 43.288 120.004 1.00 21.23 15 MET B CA 1
ATOM 818 C C . MET B 1 24 ? 36.064 44.606 119.374 1.00 21.54 15 MET B C 1
ATOM 819 O O . MET B 1 24 ? 35.617 44.915 118.269 1.00 27.56 15 MET B O 1
ATOM 824 N N . GLU B 1 25 ? 36.946 45.341 120.062 1.00 25.29 16 GLU B N 1
ATOM 825 C CA . GLU B 1 25 ? 37.389 46.653 119.616 1.00 26.05 16 GLU B CA 1
ATOM 826 C C . GLU B 1 25 ? 38.287 46.576 118.384 1.00 34.14 16 GLU B C 1
ATOM 827 O O . GLU B 1 25 ? 38.138 47.386 117.463 1.00 37.93 16 GLU B O 1
ATOM 833 N N . THR B 1 26 ? 39.206 45.596 118.359 1.00 30.48 17 THR B N 1
ATOM 834 C CA . THR B 1 26 ? 40.199 45.525 117.299 1.00 31.09 17 THR B CA 1
ATOM 835 C C . THR B 1 26 ? 39.807 44.658 116.108 1.00 35.98 17 THR B C 1
ATOM 836 O O . THR B 1 26 ? 40.360 44.827 115.029 1.00 42.60 17 THR B O 1
ATOM 840 N N . GLY B 1 27 ? 38.886 43.710 116.310 1.00 31.07 18 GLY B N 1
ATOM 841 C CA . GLY B 1 27 ? 38.366 42.877 115.240 1.00 30.80 18 GLY B CA 1
ATOM 842 C C . GLY B 1 27 ? 39.088 41.550 115.004 1.00 37.20 18 GLY B C 1
ATOM 843 O O . GLY B 1 27 ? 38.685 40.778 114.140 1.00 38.13 18 GLY B O 1
ATOM 844 N N . SER B 1 28 ? 40.141 41.261 115.775 1.00 32.23 19 SER B N 1
ATOM 845 C CA . SER B 1 28 ? 40.820 39.980 115.648 1.00 40.07 19 SER B CA 1
ATOM 846 C C . SER B 1 28 ? 41.615 39.624 116.902 1.00 29.71 19 SER B C 1
ATOM 847 O O . SER B 1 28 ? 41.948 40.503 117.691 1.00 29.91 19 SER B O 1
ATOM 850 N N . PHE B 1 29 ? 41.916 38.331 117.060 1.00 28.77 20 PHE B N 1
ATOM 851 C CA . PHE B 1 29 ? 42.709 37.860 118.181 1.00 29.18 20 PHE B CA 1
ATOM 852 C C . PHE B 1 29 ? 44.117 38.465 118.140 1.00 23.03 20 PHE B C 1
ATOM 853 O O . PHE B 1 29 ? 44.660 38.882 119.154 1.00 23.75 20 PHE B O 1
ATOM 861 N N . SER B 1 30 ? 44.732 38.534 116.948 1.00 36.11 21 SER B N 1
ATOM 862 C CA . SER B 1 30 ? 46.109 39.008 116.870 1.00 32.13 21 SER B CA 1
ATOM 863 C C . SER B 1 30 ? 46.218 40.515 117.103 1.00 22.23 21 SER B C 1
ATOM 864 O O . SER B 1 30 ? 47.159 40.984 117.746 1.00 30.84 21 SER B O 1
ATOM 867 N N . ALA B 1 31 ? 45.221 41.271 116.631 1.00 24.95 22 ALA B N 1
ATOM 868 C CA . ALA B 1 31 ? 45.180 42.699 116.878 1.00 25.41 22 ALA B CA 1
ATOM 869 C C . ALA B 1 31 ? 44.948 42.984 118.361 1.00 20.52 22 ALA B C 1
ATOM 870 O O . ALA B 1 31 ? 45.525 43.896 118.933 1.00 22.95 22 ALA B O 1
ATOM 872 N N . ALA B 1 32 ? 44.070 42.190 118.991 1.00 25.74 23 ALA B N 1
ATOM 873 C CA . ALA B 1 32 ? 43.855 42.303 120.422 1.00 17.71 23 ALA B CA 1
ATOM 874 C C . ALA B 1 32 ? 45.115 42.008 121.222 1.00 19.01 23 ALA B C 1
ATOM 875 O O . ALA B 1 32 ? 45.426 42.691 122.181 1.00 21.56 23 ALA B O 1
ATOM 877 N N . ALA B 1 33 ? 45.860 40.978 120.816 1.00 19.73 24 ALA B N 1
ATOM 878 C CA . ALA B 1 33 ? 47.100 40.618 121.475 1.00 24.16 24 ALA B CA 1
ATOM 879 C C . ALA B 1 33 ? 48.099 41.786 121.436 1.00 21.67 24 ALA B C 1
ATOM 880 O O . ALA B 1 33 ? 48.679 42.154 122.462 1.00 23.26 24 ALA B O 1
ATOM 882 N N . ARG B 1 34 ? 48.228 42.402 120.266 1.00 26.47 25 ARG B N 1
ATOM 883 C CA . ARG B 1 34 ? 49.116 43.543 120.09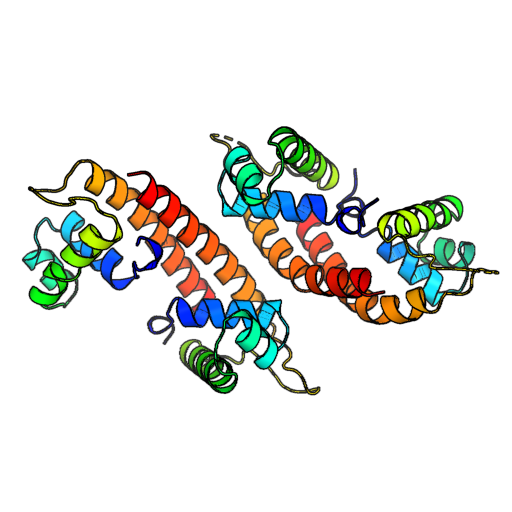2 1.00 26.49 25 ARG B CA 1
ATOM 884 C C . ARG B 1 34 ? 48.673 44.715 120.969 1.00 25.39 25 ARG B C 1
ATOM 885 O O . ARG B 1 34 ? 49.498 45.356 121.619 1.00 27.89 25 ARG B O 1
ATOM 893 N N . LYS B 1 35 ? 47.370 44.992 120.986 1.00 28.94 26 LYS B N 1
ATOM 894 C CA . LYS B 1 35 ? 46.845 46.084 121.785 1.00 24.80 26 LYS B CA 1
ATOM 895 C C . LYS B 1 35 ? 47.117 45.875 123.270 1.00 28.53 26 LYS B C 1
ATOM 896 O O . LYS B 1 35 ? 47.462 46.813 123.983 1.00 30.10 26 LYS B O 1
ATOM 902 N N . LEU B 1 36 ? 46.970 44.627 123.741 1.00 25.58 27 LEU B N 1
ATOM 903 C CA . LEU B 1 36 ? 47.076 44.337 125.160 1.00 19.77 27 LEU B CA 1
ATOM 904 C C . LEU B 1 36 ? 48.488 44.000 125.628 1.00 23.91 27 LEU B C 1
ATOM 905 O O . LEU B 1 36 ? 48.731 43.912 126.830 1.00 25.53 27 LEU B O 1
ATOM 910 N N . GLY B 1 37 ? 49.406 43.782 124.673 1.00 21.51 28 GLY B N 1
ATOM 911 C CA . GLY B 1 37 ? 50.748 43.349 125.020 1.00 24.41 28 GLY B CA 1
ATOM 912 C C . GLY B 1 37 ? 50.761 41.913 125.539 1.00 19.47 28 GLY B C 1
ATOM 913 O O . GLY B 1 37 ? 51.574 41.576 126.399 1.00 24.26 28 GLY B O 1
ATOM 914 N N . LYS B 1 38 ? 49.834 41.107 125.004 1.00 24.60 29 LYS B N 1
ATOM 915 C CA . LYS B 1 38 ? 49.722 39.704 125.346 1.00 23.68 29 LYS B CA 1
ATOM 916 C C . LYS B 1 38 ? 49.966 38.874 124.092 1.00 27.93 29 LYS B C 1
ATOM 917 O O . LYS B 1 38 ? 49.920 39.360 122.975 1.00 37.77 29 LYS B O 1
ATOM 923 N N . VAL B 1 39 ? 50.300 37.607 124.299 1.00 20.39 30 VAL B N 1
ATOM 924 C CA . VAL B 1 39 ? 50.567 36.742 123.169 1.00 18.93 30 VAL B CA 1
ATOM 925 C C . VAL B 1 39 ? 49.244 36.177 122.658 1.00 19.78 30 VAL B C 1
ATOM 926 O O . VAL B 1 39 ? 48.290 36.007 123.411 1.00 18.35 30 VAL B O 1
ATOM 930 N N . PRO B 1 40 ? 49.130 35.908 121.343 1.00 19.44 31 PRO B N 1
ATOM 931 C CA . PRO B 1 40 ? 47.914 35.342 120.769 1.00 20.61 31 PRO B CA 1
ATOM 932 C C . PRO B 1 40 ? 47.360 34.120 121.507 1.00 22.32 31 PRO B C 1
ATOM 933 O O . PRO B 1 40 ? 46.152 33.998 121.629 1.00 21.04 31 PRO B O 1
ATOM 937 N N . SER B 1 41 ? 48.234 33.224 121.980 1.00 18.49 32 SER B N 1
ATOM 938 C CA . SER B 1 41 ? 47.815 32.048 122.733 1.00 20.07 32 SER B CA 1
ATOM 939 C C . SER B 1 41 ? 46.985 32.394 123.971 1.00 16.82 32 SER B C 1
ATOM 940 O O . SER B 1 41 ? 46.038 31.683 124.314 1.00 18.78 32 SER B O 1
ATOM 943 N N . ALA B 1 42 ? 47.362 33.509 124.618 1.00 17.91 33 ALA B N 1
ATOM 944 C CA . ALA B 1 42 ? 46.687 33.978 125.816 1.00 15.87 33 ALA B CA 1
ATOM 945 C C . ALA B 1 42 ? 45.289 34.491 125.477 1.00 17.38 33 ALA B C 1
ATOM 946 O O . ALA B 1 42 ? 44.343 34.211 126.208 1.00 14.50 33 ALA B O 1
ATOM 948 N N . VAL B 1 43 ? 45.173 35.236 124.368 1.00 15.58 34 VAL B N 1
ATOM 949 C CA . VAL B 1 43 ? 43.882 35.729 123.922 1.00 19.32 34 VAL B CA 1
ATOM 950 C C . VAL B 1 43 ? 42.938 34.585 123.563 1.00 16.85 34 VAL B C 1
ATOM 951 O O . VAL B 1 43 ? 41.797 34.552 124.020 1.00 17.67 34 VAL B O 1
ATOM 955 N N . SER B 1 44 ? 43.436 33.627 122.762 1.00 16.17 35 SER B N 1
ATOM 956 C CA . SER B 1 44 ? 42.661 32.475 122.339 1.00 18.40 35 SER B CA 1
ATOM 957 C C . SER B 1 44 ? 42.162 31.660 123.528 1.00 13.98 35 SER B C 1
ATOM 958 O O . SER B 1 44 ? 40.981 31.308 123.593 1.00 17.26 35 SER B O 1
ATOM 961 N N . MET B 1 45 ? 43.053 31.410 124.493 1.00 13.74 36 MET B N 1
ATOM 962 C CA . MET B 1 45 ? 42.692 30.599 125.646 1.00 17.21 36 MET B CA 1
ATOM 963 C C . MET B 1 45 ? 41.659 31.306 126.524 1.00 13.55 36 MET B C 1
ATOM 964 O O . MET B 1 45 ? 40.699 30.668 126.964 1.00 15.42 36 MET B O 1
ATOM 969 N N . SER B 1 46 ? 41.853 32.616 126.741 1.00 13.20 37 SER B N 1
ATOM 970 C CA . SER B 1 46 ? 40.939 33.400 127.553 1.00 14.81 37 SER B CA 1
ATOM 971 C C . SER B 1 46 ? 39.534 33.452 126.956 1.00 15.97 37 SER B C 1
ATOM 972 O O . SER B 1 46 ? 38.555 33.289 127.677 1.00 16.29 37 SER B O 1
ATOM 975 N N . ILE B 1 47 ? 39.445 33.662 125.634 1.00 17.26 38 ILE B N 1
ATOM 976 C CA . ILE B 1 47 ? 38.168 33.728 124.943 1.00 17.44 38 ILE B CA 1
ATOM 977 C C . ILE B 1 47 ? 37.473 32.373 124.979 1.00 15.60 38 ILE B C 1
ATOM 978 O O . ILE B 1 47 ? 36.278 32.298 125.251 1.00 15.14 38 ILE B O 1
ATOM 983 N N . ALA B 1 48 ? 38.236 31.291 124.741 1.00 14.29 39 ALA B N 1
ATOM 984 C CA . ALA B 1 48 ? 37.649 29.966 124.831 1.00 15.35 39 ALA B CA 1
ATOM 985 C C . ALA B 1 48 ? 37.060 29.734 126.226 1.00 14.83 39 ALA B C 1
ATOM 986 O O . ALA B 1 48 ? 35.930 29.252 126.345 1.00 15.15 39 ALA B O 1
ATOM 988 N N . ASN B 1 49 ? 37.829 30.087 127.263 1.00 16.81 40 ASN B N 1
ATOM 989 C CA . ASN B 1 49 ? 37.382 29.916 128.642 1.00 14.46 40 ASN B CA 1
ATOM 990 C C . ASN B 1 49 ? 36.138 30.750 128.957 1.00 14.71 40 ASN B C 1
ATOM 991 O O . ASN B 1 49 ? 35.232 30.293 129.674 1.00 16.51 40 ASN B O 1
ATOM 996 N N . LEU B 1 50 ? 36.093 31.966 128.400 1.00 13.90 41 LEU B N 1
ATOM 997 C CA . LEU B 1 50 ? 34.920 32.808 128.559 1.00 13.07 41 LEU B CA 1
ATOM 998 C C . LEU B 1 50 ? 33.673 32.193 127.927 1.00 13.96 41 LEU B C 1
ATOM 999 O O . LEU B 1 50 ? 32.598 32.223 128.535 1.00 15.51 41 LEU B O 1
ATOM 1004 N N . GLU B 1 51 ? 33.815 31.643 126.707 1.00 14.01 42 GLU B N 1
ATOM 1005 C CA . GLU B 1 51 ? 32.716 30.991 126.025 1.00 12.97 42 GLU B CA 1
ATOM 1006 C C . GLU B 1 51 ? 32.198 29.817 126.846 1.00 15.01 42 GLU B C 1
ATOM 1007 O O . GLU B 1 51 ? 30.993 29.625 126.967 1.00 15.65 42 GLU B O 1
ATOM 1013 N N . ILE B 1 52 ? 33.135 29.057 127.426 1.00 14.34 43 ILE B N 1
ATOM 1014 C CA . ILE B 1 52 ? 32.749 27.946 128.284 1.00 16.01 43 ILE B CA 1
ATOM 1015 C C . ILE B 1 52 ? 31.961 28.402 129.510 1.00 13.19 43 ILE B C 1
ATOM 1016 O O . ILE B 1 52 ? 30.894 27.844 129.808 1.00 16.09 43 ILE B O 1
ATOM 1021 N N . ASP B 1 53 ? 32.476 29.419 130.222 1.00 14.80 44 ASP B N 1
ATOM 1022 C CA . ASP B 1 53 ? 31.868 29.927 131.446 1.00 18.15 44 ASP B CA 1
ATOM 1023 C C . ASP B 1 53 ? 30.477 30.526 131.199 1.00 19.38 44 ASP B C 1
ATOM 1024 O O . ASP B 1 53 ? 29.571 30.356 132.021 1.00 19.92 44 ASP B O 1
ATOM 1029 N N . LEU B 1 54 ? 30.315 31.233 130.069 1.00 14.96 45 LEU B N 1
ATOM 1030 C CA . LEU B 1 54 ? 29.031 31.799 129.690 1.00 17.06 45 LEU B CA 1
ATOM 1031 C C . LEU B 1 54 ? 28.102 30.826 128.976 1.00 22.59 45 LEU B C 1
ATOM 1032 O O . LEU B 1 54 ? 26.908 31.097 128.833 1.00 18.60 45 LEU B O 1
ATOM 1037 N N . ASN B 1 55 ? 28.678 29.713 128.510 1.00 16.92 46 ASN B N 1
ATOM 1038 C CA . ASN B 1 55 ? 28.024 28.791 127.603 1.00 17.84 46 ASN B CA 1
ATOM 1039 C C . ASN B 1 55 ? 27.399 29.535 126.420 1.00 19.67 46 ASN B C 1
ATOM 1040 O O . ASN B 1 55 ? 26.233 29.307 126.100 1.00 22.88 46 ASN B O 1
ATOM 1045 N N . LEU B 1 56 ? 28.193 30.433 125.813 1.00 19.23 47 LEU B N 1
ATOM 1046 C CA . LEU B 1 56 ? 27.800 31.185 124.621 1.00 21.63 47 LEU B CA 1
ATOM 1047 C C . LEU B 1 56 ? 28.930 31.183 123.597 1.00 20.00 47 LEU B C 1
ATOM 1048 O O . LEU B 1 56 ? 30.087 31.376 123.971 1.00 20.34 47 LEU B O 1
ATOM 1053 N N . THR B 1 57 ? 28.594 30.993 122.312 1.00 21.11 48 THR B N 1
ATOM 1054 C CA . THR B 1 57 ? 29.577 31.163 121.256 1.00 20.80 48 THR B CA 1
ATOM 1055 C C . THR B 1 57 ? 29.645 32.652 120.929 1.00 21.81 48 THR B C 1
ATOM 1056 O O . THR B 1 57 ? 28.630 33.281 120.668 1.00 22.75 48 THR B O 1
ATOM 1060 N N . LEU B 1 58 ? 30.856 33.200 121.027 1.00 20.16 49 LEU B N 1
ATOM 1061 C CA . LEU B 1 58 ? 31.078 34.629 120.926 1.00 19.58 49 LEU B CA 1
ATOM 1062 C C . LEU B 1 58 ? 31.630 34.995 119.555 1.00 23.75 49 LEU B C 1
ATOM 1063 O O . LEU B 1 58 ? 31.450 36.123 119.110 1.00 21.88 49 LEU B O 1
ATOM 1068 N N . PHE B 1 59 ? 32.326 34.051 118.899 1.00 20.75 50 PHE B N 1
ATOM 1069 C CA . PHE B 1 59 ? 32.932 34.316 117.600 1.00 24.30 50 PHE B CA 1
ATOM 1070 C C . PHE B 1 59 ? 32.702 33.113 116.692 1.00 25.08 50 PHE B C 1
ATOM 1071 O O . PHE B 1 59 ? 32.757 31.972 117.149 1.00 26.62 50 PHE B O 1
ATOM 1079 N N . GLU B 1 60 ? 32.446 33.374 115.414 1.00 39.12 51 GLU B N 1
ATOM 1080 C CA . GLU B 1 60 ? 32.209 32.310 114.447 1.00 45.36 51 GLU B CA 1
ATOM 1081 C C . GLU B 1 60 ? 33.107 32.468 113.224 1.00 47.73 51 GLU B C 1
ATOM 1082 O O . GLU B 1 60 ? 33.582 33.564 112.927 1.00 46.79 51 GLU B O 1
ATOM 1088 N N . GLU B 1 65 ? 39.000 34.517 109.667 1.00 97.72 56 GLU B N 1
ATOM 1089 C CA . GLU B 1 65 ? 38.079 35.647 109.623 1.00 90.52 56 GLU B CA 1
ATOM 1090 C C . GLU B 1 65 ? 36.990 35.512 110.682 1.00 83.37 56 GLU B C 1
ATOM 1091 O O . GLU B 1 65 ? 35.808 35.410 110.354 1.00 63.42 56 GLU B O 1
ATOM 1097 N N . PRO B 1 66 ? 37.391 35.512 111.962 1.00 89.31 57 PRO B N 1
ATOM 1098 C CA . PRO B 1 66 ? 36.458 35.389 113.087 1.00 73.47 57 PRO B CA 1
ATOM 1099 C C . PRO B 1 66 ? 35.614 36.646 113.268 1.00 70.60 57 PRO B C 1
ATOM 1100 O O . PRO B 1 66 ? 36.158 37.730 113.475 1.00 74.58 57 PRO B O 1
ATOM 1104 N N . THR B 1 67 ? 34.296 36.494 113.189 1.00 40.70 58 THR B N 1
ATOM 1105 C CA . THR B 1 67 ? 33.385 37.614 113.345 1.00 37.70 58 THR B CA 1
ATOM 1106 C C . THR B 1 67 ? 32.627 37.419 114.655 1.00 29.27 58 THR B C 1
ATOM 1107 O O . THR B 1 67 ? 32.239 36.300 114.984 1.00 28.57 58 THR B O 1
ATOM 1111 N N . PRO B 1 68 ? 32.304 38.498 115.403 1.00 26.38 59 PRO B N 1
ATOM 1112 C CA . PRO B 1 68 ? 31.451 38.361 116.582 1.00 22.72 59 PRO B CA 1
ATOM 1113 C C . PRO B 1 68 ? 30.042 37.889 116.271 1.00 28.53 59 PRO B C 1
ATOM 1114 O O . PRO B 1 68 ? 29.472 38.270 115.248 1.00 30.04 59 PRO B O 1
ATOM 1118 N N . THR B 1 69 ? 29.481 37.074 117.162 1.00 23.98 60 THR B N 1
ATOM 1119 C CA . THR B 1 69 ? 28.078 36.709 117.101 1.00 23.72 60 THR B CA 1
ATOM 1120 C C . THR B 1 69 ? 27.216 37.876 117.576 1.00 24.58 60 THR B C 1
ATOM 1121 O O . THR B 1 69 ? 27.712 38.843 118.164 1.00 25.20 60 THR B O 1
ATOM 1125 N N . ALA B 1 70 ? 25.904 37.755 117.346 1.00 30.74 61 ALA B N 1
ATOM 1126 C CA . ALA B 1 70 ? 24.956 38.749 117.823 1.00 27.64 61 ALA B CA 1
ATOM 1127 C C . ALA B 1 70 ? 25.048 38.901 119.342 1.00 24.07 61 ALA B C 1
ATOM 1128 O O . ALA B 1 70 ? 24.989 40.019 119.873 1.00 25.84 61 ALA B O 1
ATOM 1130 N N . GLU B 1 71 ? 25.217 37.762 120.023 1.00 30.91 62 GLU B N 1
ATOM 1131 C CA . GLU B 1 71 ? 25.323 37.751 121.473 1.00 28.41 62 GLU B CA 1
ATOM 1132 C C . GLU B 1 71 ? 26.569 38.493 121.948 1.00 26.88 62 GLU B C 1
ATOM 1133 O O . GLU B 1 71 ? 26.519 39.210 122.941 1.00 24.69 62 GLU B O 1
ATOM 1139 N N . ALA B 1 72 ? 27.693 38.304 121.245 1.00 23.05 63 ALA B N 1
ATOM 1140 C CA . ALA B 1 72 ? 28.903 39.039 121.563 1.00 23.89 63 ALA B CA 1
ATOM 1141 C C . ALA B 1 72 ? 28.709 40.556 121.460 1.00 21.94 63 ALA B C 1
ATOM 1142 O O . ALA B 1 72 ? 29.264 41.327 122.251 1.00 20.99 63 ALA B O 1
ATOM 1144 N N . ARG B 1 73 ? 27.956 40.982 120.451 1.00 21.61 64 ARG B N 1
ATOM 1145 C CA . ARG B 1 73 ? 27.699 42.402 120.238 1.00 24.58 64 ARG B CA 1
ATOM 1146 C C . ARG B 1 73 ? 27.097 43.009 121.495 1.00 22.38 64 ARG B C 1
ATOM 1147 O O . ARG B 1 73 ? 27.590 44.007 122.020 1.00 22.35 64 ARG B O 1
ATOM 1155 N N . VAL B 1 74 ? 26.022 42.391 121.969 1.00 21.35 65 VAL B N 1
ATOM 1156 C CA . VAL B 1 74 ? 25.336 42.837 123.174 1.00 25.31 65 VAL B CA 1
ATOM 1157 C C . VAL B 1 74 ? 26.239 42.748 124.408 1.00 29.70 65 VAL B C 1
ATOM 1158 O O . VAL B 1 74 ? 26.269 43.650 125.245 1.00 28.85 65 VAL B O 1
ATOM 1162 N N . LEU B 1 75 ? 26.968 41.636 124.535 1.00 22.54 66 LEU B N 1
ATOM 1163 C CA . LEU B 1 75 ? 27.840 41.456 125.675 1.00 26.05 66 LEU B CA 1
ATOM 1164 C C . LEU B 1 75 ? 28.921 42.531 125.735 1.00 22.95 66 LEU B C 1
ATOM 1165 O O . LEU B 1 75 ? 29.291 42.957 126.825 1.00 20.74 66 LEU B O 1
ATOM 1170 N N . TYR B 1 76 ? 29.421 43.006 124.584 1.00 18.22 67 TYR B N 1
ATOM 1171 C CA . TYR B 1 76 ? 30.385 44.097 124.577 1.00 20.38 67 TYR B CA 1
ATOM 1172 C C . TYR B 1 76 ? 29.845 45.331 125.335 1.00 21.57 67 TYR B C 1
ATOM 1173 O O . TYR B 1 76 ? 30.565 45.953 126.136 1.00 20.84 67 TYR B O 1
ATOM 1182 N N . GLU B 1 77 ? 28.588 45.690 125.046 1.00 22.02 68 GLU B N 1
ATOM 1183 C CA . GLU B 1 77 ? 27.980 46.877 125.622 1.00 24.73 68 GLU B CA 1
ATOM 1184 C C . GLU B 1 77 ? 27.858 46.746 127.138 1.00 28.79 68 GLU B C 1
ATOM 1185 O O . GLU B 1 77 ? 28.187 47.661 127.894 1.00 22.67 68 GLU B O 1
ATOM 1191 N N . LYS B 1 78 ? 27.395 45.577 127.589 1.00 19.89 69 LYS B N 1
ATOM 1192 C CA . LYS B 1 78 ? 27.177 45.352 129.010 1.00 18.93 69 LYS B CA 1
ATOM 1193 C C . LYS B 1 78 ? 28.504 45.251 129.752 1.00 19.39 69 LYS B C 1
ATOM 1194 O O . LYS B 1 78 ? 28.621 45.699 130.887 1.00 20.77 69 LYS B O 1
ATOM 1200 N N . THR B 1 79 ? 29.513 44.671 129.114 1.00 19.43 70 THR B N 1
ATOM 1201 C CA . THR B 1 79 ? 30.835 44.588 129.710 1.00 20.07 70 THR B CA 1
ATOM 1202 C C . THR B 1 79 ? 31.454 45.976 129.853 1.00 17.29 70 THR B C 1
ATOM 1203 O O . THR B 1 79 ? 32.059 46.280 130.872 1.00 18.41 70 THR B O 1
ATOM 1207 N N . ALA B 1 80 ? 31.302 46.844 128.848 1.00 21.00 71 ALA B N 1
ATOM 1208 C CA . ALA B 1 80 ? 31.795 48.208 128.960 1.00 19.60 71 ALA B CA 1
ATOM 1209 C C . ALA B 1 80 ? 31.234 48.921 130.195 1.00 15.05 71 ALA B C 1
ATOM 1210 O O . ALA B 1 80 ? 31.936 49.621 130.911 1.00 17.95 71 ALA B O 1
ATOM 1212 N N . GLN B 1 81 ? 29.931 48.744 130.436 1.00 15.35 72 GLN B N 1
ATOM 1213 C CA . GLN B 1 81 ? 29.297 49.293 131.621 1.00 17.16 72 GLN B CA 1
ATOM 1214 C C . GLN B 1 81 ? 29.881 48.741 132.922 1.00 19.82 72 GLN B C 1
ATOM 1215 O O . GLN B 1 81 ? 30.183 49.506 133.845 1.00 17.87 72 GLN B O 1
ATOM 1221 N N . LEU B 1 82 ? 30.030 47.408 132.997 1.00 14.39 73 LEU B N 1
ATOM 1222 C CA . LEU B 1 82 ? 30.591 46.801 134.201 1.00 14.45 73 LEU B CA 1
ATOM 1223 C C . LEU B 1 82 ? 32.028 47.293 134.458 1.00 18.09 73 LEU B C 1
ATOM 1224 O O . LEU B 1 82 ? 32.415 47.576 135.594 1.00 19.89 73 LEU B O 1
ATOM 1229 N N . LEU B 1 83 ? 32.798 47.430 133.376 1.00 16.73 74 LEU B N 1
ATOM 1230 C CA . LEU B 1 83 ? 34.172 47.895 133.501 1.00 18.14 74 LEU B CA 1
ATOM 1231 C C . LEU B 1 83 ? 34.308 49.309 134.020 1.00 25.54 74 LEU B C 1
ATOM 1232 O O . LEU B 1 83 ? 35.322 49.582 134.614 1.00 20.15 74 LEU B O 1
ATOM 1237 N N . ILE B 1 84 ? 33.329 50.197 133.883 1.00 23.05 75 ILE B N 1
ATOM 1238 C CA . ILE B 1 84 ? 33.409 51.477 134.577 1.00 20.98 75 ILE B CA 1
ATOM 1239 C C . ILE B 1 84 ? 33.668 51.247 136.070 1.00 22.97 75 ILE B C 1
ATOM 1240 O O . ILE B 1 84 ? 34.626 51.752 136.652 1.00 18.95 75 ILE B O 1
ATOM 1245 N N A GLU B 1 85 ? 32.803 50.447 136.703 0.56 17.70 76 GLU B N 1
ATOM 1246 N N B GLU B 1 85 ? 32.810 50.435 136.686 0.44 19.55 76 GLU B N 1
ATOM 1247 C CA A GLU B 1 85 ? 32.949 50.244 138.137 0.56 19.25 76 GLU B CA 1
ATOM 1248 C CA B GLU B 1 85 ? 32.926 50.222 138.117 0.44 21.70 76 GLU B CA 1
ATOM 1249 C C A GLU B 1 85 ? 34.136 49.332 138.448 0.56 18.79 76 GLU B C 1
ATOM 1250 C C B GLU B 1 85 ? 34.123 49.334 138.448 0.44 19.32 76 GLU B C 1
ATOM 1251 O O A GLU B 1 85 ? 34.788 49.503 139.468 0.56 20.74 76 GLU B O 1
ATOM 1252 O O B GLU B 1 85 ? 34.790 49.540 139.455 0.44 20.47 76 GLU B O 1
ATOM 1263 N N . MET B 1 86 ? 34.373 48.354 137.582 1.00 13.71 77 MET B N 1
ATOM 1264 C CA . MET B 1 86 ? 35.390 47.354 137.832 1.00 20.35 77 MET B CA 1
ATOM 1265 C C . MET B 1 86 ? 36.764 47.974 137.745 1.00 25.40 77 MET B C 1
ATOM 1266 O O . MET B 1 86 ? 37.616 47.621 138.546 1.00 21.47 77 MET B O 1
ATOM 1271 N N . ASN B 1 87 ? 36.990 48.908 136.817 1.00 17.16 78 ASN B N 1
ATOM 1272 C CA . ASN B 1 87 ? 38.305 49.542 136.736 1.00 15.89 78 ASN B CA 1
ATOM 1273 C C . ASN B 1 87 ? 38.588 50.437 137.938 1.00 18.17 78 ASN B C 1
ATOM 1274 O O . ASN B 1 87 ? 39.725 50.442 138.439 1.00 21.27 78 ASN B O 1
ATOM 1279 N N . GLN B 1 88 ? 37.546 51.150 138.408 1.00 16.62 79 GLN B N 1
ATOM 1280 C CA . GLN B 1 88 ? 37.684 51.947 139.617 1.00 19.59 79 GLN B CA 1
ATOM 1281 C C . GLN B 1 88 ? 38.014 51.060 140.821 1.00 15.37 79 GLN B C 1
ATOM 1282 O O . GLN B 1 88 ? 38.849 51.393 141.641 1.00 18.68 79 GLN B O 1
ATOM 1288 N N . TRP B 1 89 ? 37.302 49.938 140.937 1.00 19.72 80 TRP B N 1
ATOM 1289 C CA . TRP B 1 89 ? 37.522 49.002 142.028 1.00 18.72 80 TRP B CA 1
ATOM 1290 C C . TRP B 1 89 ? 38.948 48.446 142.023 1.00 15.09 80 TRP B C 1
ATOM 1291 O O . TRP B 1 89 ? 39.616 48.388 143.039 1.00 18.31 80 TRP B O 1
ATOM 1302 N N . LYS B 1 90 ? 39.443 48.069 140.854 1.00 15.79 81 LYS B N 1
ATOM 1303 C CA . LYS B 1 90 ? 40.810 47.590 140.716 1.00 17.94 81 LYS B CA 1
ATOM 1304 C C . LYS B 1 90 ? 41.825 48.640 141.176 1.00 17.50 81 LYS B C 1
ATOM 1305 O O . LYS B 1 90 ? 42.810 48.306 141.835 1.00 19.99 81 LYS B O 1
ATOM 1311 N N . GLN B 1 91 ? 41.563 49.915 140.856 1.00 19.50 82 GLN B N 1
ATOM 1312 C CA . GLN B 1 91 ? 42.450 50.986 141.295 1.00 21.03 82 GLN B CA 1
ATOM 1313 C C . GLN B 1 91 ? 42.481 51.075 142.815 1.00 22.67 82 GLN B C 1
ATOM 1314 O O . GLN B 1 91 ? 43.542 51.240 143.407 1.00 24.02 82 GLN B O 1
ATOM 1320 N N . HIS B 1 92 ? 41.305 50.961 143.439 1.00 22.17 83 HIS B N 1
ATOM 1321 C CA . HIS B 1 92 ? 41.196 50.966 144.893 1.00 20.43 83 HIS B CA 1
ATOM 1322 C C . HIS B 1 92 ? 41.945 49.783 145.498 1.00 26.30 83 HIS B C 1
ATOM 1323 O O . HIS B 1 92 ? 42.676 49.947 146.482 1.00 27.19 83 HIS B O 1
ATOM 1330 N N . ALA B 1 93 ? 41.768 48.601 144.908 1.00 22.19 84 ALA B N 1
ATOM 1331 C CA . ALA B 1 93 ? 42.416 47.391 145.404 1.00 24.29 84 ALA B CA 1
ATOM 1332 C C . ALA B 1 93 ? 43.940 47.511 145.311 1.00 25.92 84 ALA B C 1
ATOM 1333 O O . ALA B 1 93 ? 44.650 47.096 146.217 1.00 27.62 84 ALA B O 1
ATOM 1335 N N . HIS B 1 94 ? 44.427 48.102 144.214 1.00 22.11 85 HIS B N 1
ATOM 1336 C CA . HIS B 1 94 ? 45.857 48.278 144.005 1.00 22.57 85 HIS B CA 1
ATOM 1337 C C . HIS B 1 94 ? 46.455 49.237 145.026 1.00 30.89 85 HIS B C 1
ATOM 1338 O O . HIS B 1 94 ? 47.618 49.083 145.380 1.00 31.56 85 HIS B O 1
ATOM 1345 N N . ALA B 1 95 ? 45.657 50.209 145.495 1.00 27.74 86 ALA B N 1
ATOM 1346 C CA . ALA B 1 95 ? 46.131 51.234 146.412 1.00 32.29 86 ALA B CA 1
ATOM 1347 C C . ALA B 1 95 ? 46.228 50.775 147.867 1.00 34.83 86 ALA B C 1
ATOM 1348 O O . ALA B 1 95 ? 46.888 51.424 148.681 1.00 37.01 86 ALA B O 1
ATOM 1350 N N . LEU B 1 96 ? 45.579 49.654 148.201 1.00 31.89 87 LEU B N 1
ATOM 1351 C CA . LEU B 1 96 ? 45.615 49.136 149.560 1.00 34.35 87 LEU B CA 1
ATOM 1352 C C . LEU B 1 96 ? 46.949 48.433 149.856 1.00 58.51 87 LEU B C 1
ATOM 1353 O O . LEU B 1 96 ? 47.577 47.853 148.969 1.00 40.07 87 LEU B O 1
ATOM 1359 N N . SER C 1 8 ? 46.796 62.916 109.229 1.00 45.01 -1 SER C N 1
ATOM 1360 C CA . SER C 1 8 ? 46.522 61.740 110.045 1.00 36.28 -1 SER C CA 1
ATOM 1361 C C . SER C 1 8 ? 45.074 61.258 109.917 1.00 32.07 -1 SER C C 1
ATOM 1362 O O . SER C 1 8 ? 44.155 62.059 109.818 1.00 34.96 -1 SER C O 1
ATOM 1365 N N . VAL C 1 9 ? 44.885 59.942 109.970 1.00 31.96 0 VAL C N 1
ATOM 1366 C CA . VAL C 1 9 ? 43.568 59.333 109.886 1.00 40.86 0 VAL C CA 1
ATOM 1367 C C . VAL C 1 9 ? 42.673 59.830 111.023 1.00 45.96 0 VAL C C 1
ATOM 1368 O O . VAL C 1 9 ? 41.464 59.974 110.852 1.00 32.26 0 VAL C O 1
ATOM 1372 N N . MET C 1 10 ? 43.292 60.133 112.171 1.00 50.38 1 MET C N 1
ATOM 1373 C CA . MET C 1 10 ? 42.597 60.637 113.344 1.00 41.03 1 MET C CA 1
ATOM 1374 C C . MET C 1 10 ? 41.950 62.004 113.135 1.00 43.04 1 MET C C 1
ATOM 1375 O O . MET C 1 10 ? 41.111 62.405 113.937 1.00 48.09 1 MET C O 1
ATOM 1380 N N . ASN C 1 11 ? 42.384 62.740 112.099 1.00 32.80 2 ASN C N 1
ATOM 1381 C CA . ASN C 1 11 ? 41.841 64.051 111.799 1.00 29.34 2 ASN C CA 1
ATOM 1382 C C . ASN C 1 11 ? 40.558 64.003 110.963 1.00 29.88 2 ASN C C 1
ATOM 1383 O O . ASN C 1 11 ? 39.919 65.035 110.789 1.00 32.28 2 ASN C O 1
ATOM 1388 N N . ILE C 1 12 ? 40.194 62.818 110.458 1.00 35.25 3 ILE C N 1
ATOM 1389 C CA . ILE C 1 12 ? 39.060 62.729 109.551 1.00 32.27 3 ILE C CA 1
ATOM 1390 C C . ILE C 1 12 ? 37.751 62.939 110.304 1.00 31.81 3 ILE C C 1
ATOM 1391 O O . ILE C 1 12 ? 37.514 62.312 111.330 1.00 31.26 3 ILE C O 1
ATOM 1396 N N . ASN C 1 13 ? 36.883 63.804 109.761 1.00 26.30 4 ASN C N 1
ATOM 1397 C CA . ASN C 1 13 ? 35.594 64.063 110.382 1.00 30.30 4 ASN C CA 1
ATOM 1398 C C . ASN C 1 13 ? 34.433 63.569 109.517 1.00 31.83 4 ASN C C 1
ATOM 1399 O O . ASN C 1 13 ? 34.636 63.126 108.383 1.00 25.03 4 ASN C O 1
ATOM 1404 N N . GLN C 1 14 ? 33.218 63.617 110.078 1.00 23.05 5 GLN C N 1
ATOM 1405 C CA . GLN C 1 14 ? 32.046 63.062 109.421 1.00 26.63 5 GLN C CA 1
ATOM 1406 C C . GLN C 1 14 ? 31.735 63.822 108.136 1.00 23.60 5 GLN C C 1
ATOM 1407 O O . GLN C 1 14 ? 31.326 63.224 107.134 1.00 21.35 5 GLN C O 1
ATOM 1413 N N . GLU C 1 15 ? 31.914 65.151 108.159 1.00 24.07 6 GLU C N 1
ATOM 1414 C CA . GLU C 1 15 ? 31.615 65.940 106.976 1.00 32.58 6 GLU C CA 1
ATOM 1415 C C . GLU C 1 15 ? 32.443 65.471 105.782 1.00 28.77 6 GLU C C 1
ATOM 1416 O O . GLU C 1 15 ? 31.905 65.347 104.682 1.00 25.98 6 GLU C O 1
ATOM 1422 N N . GLN C 1 16 ? 33.745 65.225 106.007 1.00 26.55 7 GLN C N 1
ATOM 1423 C CA . GLN C 1 16 ? 34.629 64.736 104.960 1.00 24.51 7 GLN C CA 1
ATOM 1424 C C . GLN C 1 16 ? 34.125 63.429 104.355 1.00 24.77 7 GLN C C 1
ATOM 1425 O O . GLN C 1 16 ? 34.175 63.240 103.138 1.00 25.60 7 GLN C O 1
ATOM 1431 N N . LEU C 1 17 ? 33.670 62.522 105.224 1.00 18.02 8 LEU C N 1
ATOM 1432 C CA . LEU C 1 17 ? 33.204 61.213 104.795 1.00 18.67 8 LEU C CA 1
ATOM 1433 C C . LEU C 1 17 ? 31.931 61.336 103.963 1.00 19.03 8 LEU C C 1
ATOM 1434 O O . LEU C 1 17 ? 31.810 60.664 102.926 1.00 21.11 8 LEU C O 1
ATOM 1439 N N . LEU C 1 18 ? 31.024 62.235 104.384 1.00 20.22 9 LEU C N 1
ATOM 1440 C CA . LEU C 1 18 ? 29.800 62.454 103.622 1.00 18.77 9 LEU C CA 1
ATOM 1441 C C . LEU C 1 18 ? 30.084 63.036 102.228 1.00 20.56 9 LEU C C 1
ATOM 1442 O O . LEU C 1 18 ? 29.450 62.640 101.235 1.00 20.63 9 LEU C O 1
ATOM 1447 N N . MET C 1 19 ? 31.029 63.988 102.159 1.00 19.09 10 MET C N 1
ATOM 1448 C CA . MET C 1 19 ? 31.400 64.574 100.883 1.00 22.88 10 MET C CA 1
ATOM 1449 C C . MET C 1 19 ? 32.028 63.539 99.958 1.00 20.14 10 MET C C 1
ATOM 1450 O O . MET C 1 19 ? 31.686 63.482 98.764 1.00 20.28 10 MET C O 1
ATOM 1455 N N . PHE C 1 20 ? 32.914 62.698 100.518 1.00 20.43 11 PHE C N 1
ATOM 1456 C CA . PHE C 1 20 ? 33.545 61.646 99.729 1.00 20.86 11 PHE C CA 1
ATOM 1457 C C . PHE C 1 20 ? 32.499 60.699 99.155 1.00 22.08 11 PHE C C 1
ATOM 1458 O O . PHE C 1 20 ? 32.542 60.356 97.960 1.00 18.70 11 PHE C O 1
ATOM 1466 N N . GLN C 1 21 ? 31.551 60.285 100.011 1.00 16.10 12 GLN C N 1
ATOM 1467 C CA . GLN C 1 21 ? 30.521 59.349 99.584 1.00 20.61 12 GLN C CA 1
ATOM 1468 C C . GLN C 1 21 ? 29.711 59.956 98.437 1.00 24.97 12 GLN C C 1
ATOM 1469 O O . GLN C 1 21 ? 29.385 59.267 97.476 1.00 19.14 12 GLN C O 1
ATOM 1475 N N . ALA C 1 22 ? 29.394 61.254 98.541 1.00 19.37 13 ALA C N 1
ATOM 1476 C CA . ALA C 1 22 ? 28.605 61.924 97.518 1.00 18.67 13 ALA C CA 1
ATOM 1477 C C . ALA C 1 22 ? 29.339 62.007 96.184 1.00 21.15 13 ALA C C 1
ATOM 1478 O O . ALA C 1 22 ? 28.720 61.848 95.132 1.00 21.02 13 ALA C O 1
ATOM 1480 N N . VAL C 1 23 ? 30.661 62.234 96.196 1.00 17.95 14 VAL C N 1
ATOM 1481 C CA . VAL C 1 23 ? 31.416 62.242 94.950 1.00 18.69 14 VAL C CA 1
ATOM 1482 C C . VAL C 1 23 ? 31.437 60.860 94.297 1.00 23.68 14 VAL C C 1
ATOM 1483 O O . VAL C 1 23 ? 31.296 60.732 93.075 1.00 21.18 14 VAL C O 1
ATOM 1487 N N . MET C 1 24 ? 31.602 59.823 95.122 1.00 19.78 15 MET C N 1
ATOM 1488 C CA . MET C 1 24 ? 31.579 58.456 94.631 1.00 19.98 15 MET C CA 1
ATOM 1489 C C . MET C 1 24 ? 30.222 58.112 94.020 1.00 19.94 15 MET C C 1
ATOM 1490 O O . MET C 1 24 ? 30.156 57.526 92.939 1.00 26.80 15 MET C O 1
ATOM 1495 N N . GLU C 1 25 ? 29.148 58.497 94.700 1.00 19.50 16 GLU C N 1
ATOM 1496 C CA . GLU C 1 25 ? 27.788 58.162 94.306 1.00 19.51 16 GLU C CA 1
ATOM 1497 C C . GLU C 1 25 ? 27.349 58.911 93.054 1.00 26.50 16 GLU C C 1
ATOM 1498 O O . GLU C 1 25 ? 26.696 58.318 92.198 1.00 27.35 16 GLU C O 1
ATOM 1504 N N . THR C 1 26 ? 27.697 60.208 92.963 1.00 20.33 17 THR C N 1
ATOM 1505 C CA . THR C 1 26 ? 27.174 61.047 91.895 1.00 23.45 17 THR C CA 1
ATOM 1506 C C . THR C 1 26 ? 28.103 61.146 90.689 1.00 26.45 17 THR C C 1
ATOM 1507 O O . THR C 1 26 ? 27.639 61.491 89.601 1.00 26.20 17 THR C O 1
ATOM 1511 N N . GLY C 1 27 ? 29.405 60.921 90.890 1.00 23.33 18 GLY C N 1
ATOM 1512 C CA . GLY C 1 27 ? 30.366 60.905 89.800 1.00 28.71 18 GLY C CA 1
ATOM 1513 C C . GLY C 1 27 ? 31.076 62.224 89.509 1.00 29.92 18 GLY C C 1
ATOM 1514 O O . GLY C 1 27 ? 31.911 62.277 88.617 1.00 28.93 18 GLY C O 1
ATOM 1515 N N . SER C 1 28 ? 30.769 63.282 90.267 1.00 22.10 19 SER C N 1
ATOM 1516 C CA . SER C 1 28 ? 31.479 64.545 90.089 1.00 28.87 19 SER C CA 1
ATOM 1517 C C . SER C 1 28 ? 31.373 65.443 91.317 1.00 28.97 19 SER C C 1
ATOM 1518 O O . SER C 1 28 ? 30.468 65.277 92.124 1.00 23.30 19 SER C O 1
ATOM 1521 N N . PHE C 1 29 ? 32.298 66.411 91.439 1.00 24.82 20 PHE C N 1
ATOM 1522 C CA . PHE C 1 29 ? 32.279 67.337 92.555 1.00 21.34 20 PHE C CA 1
ATOM 1523 C C . PHE C 1 29 ? 31.011 68.198 92.508 1.00 22.89 20 PHE C C 1
ATOM 1524 O O . PHE C 1 29 ? 30.369 68.450 93.526 1.00 19.54 20 PHE C O 1
ATOM 1532 N N . SER C 1 30 ? 30.610 68.650 91.304 1.00 28.19 21 SER C N 1
ATOM 1533 C CA . SER C 1 30 ? 29.465 69.552 91.219 1.00 25.50 21 SER C CA 1
ATOM 1534 C C . SER C 1 30 ? 28.148 68.831 91.495 1.00 23.99 21 SER C C 1
ATOM 1535 O O . SER C 1 30 ? 27.263 69.390 92.138 1.00 26.92 21 SER C O 1
ATOM 1538 N N . ALA C 1 31 ? 28.043 67.574 91.047 1.00 25.98 22 ALA C N 1
ATOM 1539 C CA . ALA C 1 31 ? 26.862 66.772 91.317 1.00 28.34 22 ALA C CA 1
ATOM 1540 C C . ALA C 1 31 ? 26.762 66.456 92.811 1.00 23.04 22 ALA C C 1
ATOM 1541 O O . ALA C 1 31 ? 25.675 66.482 93.373 1.00 24.60 22 ALA C O 1
ATOM 1543 N N . ALA C 1 32 ? 27.909 66.161 93.440 1.00 22.05 23 ALA C N 1
ATOM 1544 C CA . ALA C 1 32 ? 27.948 65.938 94.880 1.00 21.70 23 ALA C CA 1
ATOM 1545 C C . ALA C 1 32 ? 27.507 67.172 95.664 1.00 18.85 23 ALA C C 1
ATOM 1546 O O . ALA C 1 32 ? 26.733 67.073 96.626 1.00 23.28 23 ALA C O 1
ATOM 1548 N N . ALA C 1 33 ? 27.986 68.344 95.227 1.00 22.83 24 ALA C N 1
ATOM 1549 C CA . ALA C 1 33 ? 27.632 69.591 95.883 1.00 23.55 24 ALA C CA 1
ATOM 1550 C C . ALA C 1 33 ? 26.121 69.827 95.826 1.00 29.78 24 ALA C C 1
ATOM 1551 O O . ALA C 1 33 ? 25.497 70.147 96.841 1.00 28.14 24 ALA C O 1
ATOM 1553 N N . ARG C 1 34 ? 25.551 69.612 94.632 1.00 27.08 25 ARG C N 1
ATOM 1554 C CA . ARG C 1 34 ? 24.114 69.757 94.425 1.00 24.62 25 ARG C CA 1
ATOM 1555 C C . ARG C 1 34 ? 23.333 68.807 95.322 1.00 28.45 25 ARG C C 1
ATOM 1556 O O . ARG C 1 34 ? 22.397 69.218 96.004 1.00 29.55 25 ARG C O 1
ATOM 1564 N N . LYS C 1 35 ? 23.765 67.543 95.368 1.00 29.32 26 LYS C N 1
ATOM 1565 C CA . LYS C 1 35 ? 23.084 66.538 96.160 1.00 26.28 26 LYS C CA 1
ATOM 1566 C C . LYS C 1 35 ? 23.102 66.895 97.642 1.00 29.77 26 LYS C C 1
ATOM 1567 O O . LYS C 1 35 ? 22.100 66.706 98.334 1.00 25.90 26 LYS C O 1
ATOM 1573 N N . LEU C 1 36 ? 24.242 67.426 98.122 1.00 22.32 27 LEU C N 1
ATOM 1574 C CA . LEU C 1 36 ? 24.395 67.693 99.541 1.00 24.44 27 LEU C CA 1
ATOM 1575 C C . LEU C 1 36 ? 23.956 69.083 99.980 1.00 24.26 27 LEU C C 1
ATOM 1576 O O . LEU C 1 36 ? 23.914 69.351 101.180 1.00 27.63 27 LEU C O 1
ATOM 1581 N N . GLY C 1 37 ? 23.675 69.962 99.014 1.00 28.47 28 GLY C N 1
ATOM 1582 C CA . GLY C 1 37 ? 23.337 71.340 99.334 1.00 30.56 28 GLY C CA 1
ATOM 1583 C C . GLY C 1 37 ? 24.546 72.107 99.871 1.00 29.06 28 GLY C C 1
ATOM 1584 O O . GLY C 1 37 ? 24.415 72.973 100.736 1.00 30.46 28 GLY C O 1
ATOM 1585 N N . LYS C 1 38 ? 25.715 71.756 99.319 1.00 26.67 29 LYS C N 1
ATOM 1586 C CA . LYS C 1 38 ? 26.969 72.396 99.657 1.00 29.18 29 LYS C CA 1
ATOM 1587 C C . LYS C 1 38 ? 27.521 73.095 98.431 1.00 32.30 29 LYS C C 1
ATOM 1588 O O . LYS C 1 38 ? 27.113 72.851 97.305 1.00 31.94 29 LYS C O 1
ATOM 1594 N N . VAL C 1 39 ? 28.442 74.018 98.694 1.00 27.99 30 VAL C N 1
ATOM 1595 C CA . VAL C 1 39 ? 29.092 74.753 97.630 1.00 25.67 30 VAL C CA 1
ATOM 1596 C C . VAL C 1 39 ? 30.228 73.898 97.060 1.00 25.11 30 VAL C C 1
ATOM 1597 O O . VAL C 1 39 ? 30.884 73.140 97.787 1.00 22.26 30 VAL C O 1
ATOM 1601 N N . PRO C 1 40 ? 30.451 73.907 95.727 1.00 26.22 31 PRO C N 1
ATOM 1602 C CA . PRO C 1 40 ? 31.527 73.123 95.118 1.00 28.18 31 PRO C CA 1
ATOM 1603 C C . PRO C 1 40 ? 32.895 73.272 95.774 1.00 23.36 31 PRO C C 1
ATOM 1604 O O . PRO C 1 40 ? 33.634 72.302 95.880 1.00 23.31 31 PRO C O 1
ATOM 1608 N N . SER C 1 41 ? 33.227 74.495 96.206 1.00 26.40 32 SER C N 1
ATOM 1609 C CA . SER C 1 41 ? 34.473 74.782 96.905 1.00 30.69 32 SER C CA 1
ATOM 1610 C C . SER C 1 41 ? 34.680 73.910 98.140 1.00 26.14 32 SER C C 1
ATOM 1611 O O . SER C 1 41 ? 35.801 73.485 98.435 1.00 25.62 32 SER C O 1
ATOM 1614 N N . ALA C 1 42 ? 33.569 73.667 98.849 1.00 24.13 33 ALA C N 1
ATOM 1615 C CA . ALA C 1 42 ? 33.560 72.871 100.058 1.00 21.83 33 ALA C CA 1
ATOM 1616 C C . ALA C 1 42 ? 33.836 71.410 99.731 1.00 24.38 33 ALA C C 1
ATOM 1617 O O . ALA C 1 42 ? 34.584 70.764 100.457 1.00 22.38 33 ALA C O 1
ATOM 1619 N N . VAL C 1 43 ? 33.242 70.899 98.638 1.00 19.11 34 VAL C N 1
ATOM 1620 C CA . VAL C 1 43 ? 33.486 69.523 98.232 1.00 19.07 34 VAL C CA 1
ATOM 1621 C C . VAL C 1 43 ? 34.951 69.319 97.847 1.00 23.25 34 VAL C C 1
ATOM 1622 O O . VAL C 1 43 ? 35.589 68.369 98.315 1.00 20.47 34 VAL C O 1
ATOM 1626 N N . SER C 1 44 ? 35.470 70.214 96.998 1.00 20.70 35 SER C N 1
ATOM 1627 C CA . SER C 1 44 ? 36.853 70.158 96.562 1.00 25.40 35 SER C CA 1
ATOM 1628 C C . SER C 1 44 ? 37.843 70.170 97.730 1.00 19.16 35 SER C C 1
ATOM 1629 O O . SER C 1 44 ? 38.776 69.343 97.800 1.00 21.38 35 SER C O 1
ATOM 1632 N N . MET C 1 45 ? 37.606 71.095 98.674 1.00 19.47 36 MET C N 1
ATOM 1633 C CA . MET C 1 45 ? 38.505 71.245 99.807 1.00 24.99 36 MET C CA 1
ATOM 1634 C C . MET C 1 45 ? 38.449 70.020 100.721 1.00 20.09 36 MET C C 1
ATOM 1635 O O . MET C 1 45 ? 39.481 69.564 101.185 1.00 22.05 36 MET C O 1
ATOM 1640 N N A SER C 1 46 ? 37.246 69.501 100.976 0.45 20.46 37 SER C N 1
ATOM 1641 N N B SER C 1 46 ? 37.239 69.509 100.973 0.55 19.98 37 SER C N 1
ATOM 1642 C CA A SER C 1 46 ? 37.060 68.335 101.824 0.45 21.43 37 SER C CA 1
ATOM 1643 C CA B SER C 1 46 ? 37.034 68.338 101.812 0.55 20.98 37 SER C CA 1
ATOM 1644 C C A SER C 1 46 ? 37.728 67.089 101.255 0.45 19.77 37 SER C C 1
ATOM 1645 C C B SER C 1 46 ? 37.716 67.089 101.254 0.55 19.08 37 SER C C 1
ATOM 1646 O O A SER C 1 46 ? 38.375 66.362 102.002 0.45 23.18 37 SER C O 1
ATOM 1647 O O B SER C 1 46 ? 38.368 66.358 101.992 0.55 22.96 37 SER C O 1
ATOM 1652 N N . ILE C 1 47 ? 37.609 66.874 99.934 1.00 20.53 38 ILE C N 1
ATOM 1653 C CA . ILE C 1 47 ? 38.233 65.728 99.290 1.00 21.81 38 ILE C CA 1
ATOM 1654 C C . ILE C 1 47 ? 39.753 65.851 99.356 1.00 19.78 38 ILE C C 1
ATOM 1655 O O . ILE C 1 47 ? 40.457 64.884 99.662 1.00 20.90 38 ILE C O 1
ATOM 1660 N N . ALA C 1 48 ? 40.267 67.064 99.073 1.00 19.39 39 ALA C N 1
ATOM 1661 C CA . ALA C 1 48 ? 41.700 67.275 99.171 1.00 22.38 39 ALA C CA 1
ATOM 1662 C C . ALA C 1 48 ? 42.197 66.968 100.584 1.00 25.93 39 ALA C C 1
ATOM 1663 O O . ALA C 1 48 ? 43.197 66.276 100.748 1.00 21.46 39 ALA C O 1
ATOM 1665 N N . ASN C 1 49 ? 41.475 67.455 101.596 1.00 22.45 40 ASN C N 1
ATOM 1666 C CA . ASN C 1 49 ? 41.838 67.228 102.989 1.00 23.64 40 ASN C CA 1
ATOM 1667 C C . ASN C 1 49 ? 41.781 65.752 103.359 1.00 22.33 40 ASN C C 1
ATOM 1668 O O . ASN C 1 49 ? 42.621 65.273 104.118 1.00 21.31 40 ASN C O 1
ATOM 1673 N N . LEU C 1 50 ? 40.798 65.037 102.825 1.00 18.56 41 LEU C N 1
ATOM 1674 C CA . LEU C 1 50 ? 40.707 63.604 103.052 1.00 18.98 41 LEU C CA 1
ATOM 1675 C C . LEU C 1 50 ? 41.893 62.844 102.462 1.00 20.67 41 LEU C C 1
ATOM 1676 O O . LEU C 1 50 ? 42.443 61.945 103.119 1.00 21.98 41 LEU C O 1
ATOM 1681 N N . GLU C 1 51 ? 42.290 63.216 101.227 1.00 19.75 42 GLU C N 1
ATOM 1682 C CA . GLU C 1 51 ? 43.454 62.618 100.586 1.00 19.80 42 GLU C CA 1
ATOM 1683 C C . GLU C 1 51 ? 44.696 62.859 101.433 1.00 22.65 42 GLU C C 1
ATOM 1684 O O . GLU C 1 51 ? 45.502 61.959 101.621 1.00 24.64 42 GLU C O 1
ATOM 1690 N N . ILE C 1 52 ? 44.825 64.075 101.964 1.00 21.05 43 ILE C N 1
ATOM 1691 C CA . ILE C 1 52 ? 45.957 64.417 102.809 1.00 22.67 43 ILE C CA 1
ATOM 1692 C C . ILE C 1 52 ? 45.989 63.584 104.087 1.00 29.27 43 ILE C C 1
ATOM 1693 O O . ILE C 1 52 ? 47.035 63.022 104.429 1.00 25.49 43 ILE C O 1
ATOM 1698 N N . ASP C 1 53 ? 44.838 63.492 104.775 1.00 22.34 44 ASP C N 1
ATOM 1699 C CA . ASP C 1 53 ? 44.719 62.776 106.037 1.00 21.55 44 ASP C CA 1
ATOM 1700 C C . ASP C 1 53 ? 44.994 61.284 105.889 1.00 31.05 44 ASP C C 1
ATOM 1701 O O . ASP C 1 53 ? 45.617 60.682 106.768 1.00 27.64 44 ASP C O 1
ATOM 1706 N N . LEU C 1 54 ? 44.524 60.697 104.778 1.00 22.66 45 LEU C N 1
ATOM 1707 C CA . LEU C 1 54 ? 44.740 59.279 104.522 1.00 25.93 45 LEU C CA 1
ATOM 1708 C C . LEU C 1 54 ? 46.045 59.012 103.773 1.00 31.67 45 LEU C C 1
ATOM 1709 O O . LEU C 1 54 ? 46.459 57.864 103.657 1.00 28.20 45 LEU C O 1
ATOM 1714 N N . ASN C 1 55 ? 46.686 60.075 103.266 1.00 24.54 46 ASN C N 1
ATOM 1715 C CA . ASN C 1 55 ? 47.810 59.973 102.344 1.00 22.63 46 ASN C CA 1
ATOM 1716 C C . ASN C 1 55 ? 47.526 58.969 101.223 1.00 27.89 46 ASN C C 1
ATOM 1717 O O . ASN C 1 55 ? 48.323 58.068 100.948 1.00 27.70 46 ASN C O 1
ATOM 1722 N N . LEU C 1 56 ? 46.382 59.187 100.560 1.00 24.71 47 LEU C N 1
ATOM 1723 C CA . LEU C 1 56 ? 45.918 58.393 99.436 1.00 26.94 47 LEU C CA 1
ATOM 1724 C C . LEU C 1 56 ? 45.418 59.286 98.307 1.00 27.46 47 LEU C C 1
ATOM 1725 O O . LEU C 1 56 ? 44.688 60.219 98.592 1.00 26.04 47 LEU C O 1
ATOM 1730 N N . THR C 1 57 ? 45.727 58.945 97.050 1.00 30.32 48 THR C N 1
ATOM 1731 C CA . THR C 1 57 ? 45.053 59.564 95.924 1.00 24.52 48 THR C CA 1
ATOM 1732 C C . THR C 1 57 ? 43.733 58.831 95.727 1.00 27.48 48 THR C C 1
ATOM 1733 O O . THR C 1 57 ? 43.715 57.610 95.598 1.00 30.85 48 THR C O 1
ATOM 1737 N N . LEU C 1 58 ? 42.636 59.596 95.761 1.00 23.24 49 LEU C N 1
ATOM 1738 C CA . LEU C 1 58 ? 41.303 59.028 95.709 1.00 24.16 49 LEU C CA 1
ATOM 1739 C C . LEU C 1 58 ? 40.707 59.171 94.311 1.00 27.22 49 LEU C C 1
ATOM 1740 O O . LEU C 1 58 ? 39.858 58.369 93.926 1.00 27.53 49 LEU C O 1
ATOM 1745 N N . PHE C 1 59 ? 41.124 60.206 93.567 1.00 35.79 50 PHE C N 1
ATOM 1746 C CA . PHE C 1 59 ? 40.593 60.433 92.231 1.00 33.64 50 PHE C CA 1
ATOM 1747 C C . PHE C 1 59 ? 41.710 60.799 91.258 1.00 47.77 50 PHE C C 1
ATOM 1748 O O . PHE C 1 59 ? 42.660 61.471 91.642 1.00 44.60 50 PHE C O 1
ATOM 1756 N N . GLU C 1 60 ? 41.585 60.356 90.011 1.00 39.75 51 GLU C N 1
ATOM 1757 C CA . GLU C 1 60 ? 42.587 60.644 88.992 1.00 57.33 51 GLU C CA 1
ATOM 1758 C C . GLU C 1 60 ? 42.373 62.026 88.386 1.00 48.52 51 GLU C C 1
ATOM 1759 O O . GLU C 1 60 ? 41.238 62.446 88.159 1.00 67.75 51 GLU C O 1
ATOM 1765 N N . THR C 1 67 ? 37.539 60.187 88.111 1.00 55.82 58 THR C N 1
ATOM 1766 C CA . THR C 1 67 ? 37.412 58.743 88.271 1.00 61.23 58 THR C CA 1
ATOM 1767 C C . THR C 1 67 ? 38.106 58.266 89.542 1.00 41.52 58 THR C C 1
ATOM 1768 O O . THR C 1 67 ? 39.240 58.656 89.820 1.00 32.84 58 THR C O 1
ATOM 1772 N N . PRO C 1 68 ? 37.420 57.416 90.320 1.00 41.85 59 PRO C N 1
ATOM 1773 C CA . PRO C 1 68 ? 37.982 56.890 91.568 1.00 25.20 59 PRO C CA 1
ATOM 1774 C C . PRO C 1 68 ? 39.146 55.931 91.346 1.00 34.89 59 PRO C C 1
ATOM 1775 O O . PRO C 1 68 ? 39.149 55.154 90.397 1.00 26.65 59 PRO C O 1
ATOM 1779 N N . THR C 1 69 ? 40.131 55.984 92.247 1.00 24.50 60 THR C N 1
ATOM 1780 C CA . THR C 1 69 ? 41.195 54.996 92.288 1.00 24.37 60 THR C CA 1
ATOM 1781 C C . THR C 1 69 ? 40.673 53.686 92.872 1.00 31.91 60 THR C C 1
ATOM 1782 O O . THR C 1 69 ? 39.581 53.635 93.442 1.00 32.98 60 THR C O 1
ATOM 1786 N N . ALA C 1 70 ? 41.475 52.625 92.766 1.00 27.53 61 ALA C N 1
ATOM 1787 C CA . ALA C 1 70 ? 41.121 51.344 93.362 1.00 27.58 61 ALA C CA 1
ATOM 1788 C C . ALA C 1 70 ? 40.948 51.502 94.874 1.00 27.89 61 ALA C C 1
ATOM 1789 O O . ALA C 1 70 ? 40.041 50.917 95.473 1.00 31.42 61 ALA C O 1
ATOM 1791 N N . GLU C 1 71 ? 41.827 52.313 95.475 1.00 31.00 62 GLU C N 1
ATOM 1792 C CA . GLU C 1 71 ? 41.773 52.572 96.901 1.00 25.22 62 GLU C CA 1
ATOM 1793 C C . GLU C 1 71 ? 40.472 53.286 97.285 1.00 23.90 62 GLU C C 1
ATOM 1794 O O . GLU C 1 71 ? 39.877 52.983 98.324 1.00 24.77 62 GLU C O 1
ATOM 1800 N N . ALA C 1 72 ? 40.038 54.256 96.471 1.00 25.88 63 ALA C N 1
ATOM 1801 C CA . ALA C 1 72 ? 38.770 54.922 96.715 1.00 23.25 63 ALA C CA 1
ATOM 1802 C C . ALA C 1 72 ? 37.594 53.945 96.698 1.00 22.69 63 ALA C C 1
ATOM 1803 O O . ALA C 1 72 ? 36.657 54.090 97.466 1.00 21.54 63 ALA C O 1
ATOM 1805 N N . ARG C 1 73 ? 37.591 52.982 95.771 1.00 25.76 64 ARG C N 1
ATOM 1806 C CA . ARG C 1 73 ? 36.501 52.020 95.712 1.00 27.59 64 ARG C CA 1
ATOM 1807 C C . ARG C 1 73 ? 36.356 51.225 97.009 1.00 27.79 64 ARG C C 1
ATOM 1808 O O . ARG C 1 73 ? 35.246 51.061 97.522 1.00 24.83 64 ARG C O 1
ATOM 1816 N N . VAL C 1 74 ? 37.478 50.755 97.558 1.00 25.34 65 VAL C N 1
ATOM 1817 C CA . VAL C 1 74 ? 37.460 50.067 98.839 1.00 27.91 65 VAL C CA 1
ATOM 1818 C C . VAL C 1 74 ? 37.045 51.004 99.976 1.00 30.94 65 VAL C C 1
ATOM 1819 O O . VAL C 1 74 ? 36.223 50.626 100.825 1.00 27.92 65 VAL C O 1
ATOM 1823 N N . LEU C 1 75 ? 37.601 52.227 99.984 1.00 23.24 66 LEU C N 1
ATOM 1824 C CA . LEU C 1 75 ? 37.261 53.189 101.027 1.00 27.28 66 LEU C CA 1
ATOM 1825 C C . LEU C 1 75 ? 35.761 53.493 101.014 1.00 25.91 66 LEU C C 1
ATOM 1826 O O . LEU C 1 75 ? 35.143 53.619 102.060 1.00 19.77 66 LEU C O 1
ATOM 1831 N N . TYR C 1 76 ? 35.150 53.574 99.827 1.00 25.19 67 TYR C N 1
ATOM 1832 C CA . TYR C 1 76 ? 33.719 53.800 99.724 1.00 19.62 67 TYR C CA 1
ATOM 1833 C C . TYR C 1 76 ? 32.910 52.744 100.485 1.00 25.92 67 TYR C C 1
ATOM 1834 O O . TYR C 1 76 ? 31.963 53.077 101.212 1.00 21.10 67 TYR C O 1
ATOM 1843 N N . GLU C 1 77 ? 33.280 51.466 100.328 1.00 21.30 68 GLU C N 1
ATOM 1844 C CA . GLU C 1 77 ? 32.540 50.391 100.979 1.00 26.71 68 GLU C CA 1
ATOM 1845 C C . GLU C 1 77 ? 32.633 50.487 102.507 1.00 20.32 68 GLU C C 1
ATOM 1846 O O . GLU C 1 77 ? 31.622 50.395 103.214 1.00 24.97 68 GLU C O 1
ATOM 1852 N N . LYS C 1 78 ? 33.841 50.724 103.002 1.00 23.77 69 LYS C N 1
ATOM 1853 C CA . LYS C 1 78 ? 34.063 50.756 104.444 1.00 22.32 69 LYS C CA 1
ATOM 1854 C C . LYS C 1 78 ? 33.441 52.009 105.067 1.00 23.69 69 LYS C C 1
ATOM 1855 O O . LYS C 1 78 ? 32.905 51.977 106.184 1.00 20.97 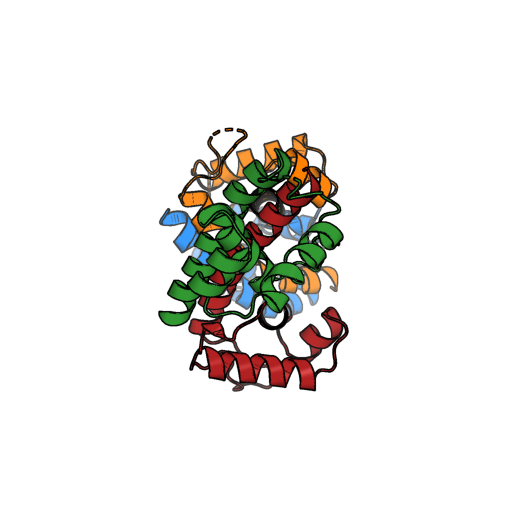69 LYS C O 1
ATOM 1861 N N . THR C 1 79 ? 33.485 53.119 104.321 1.00 22.47 70 THR C N 1
ATOM 1862 C CA . THR C 1 79 ? 32.878 54.348 104.799 1.00 20.63 70 THR C CA 1
ATOM 1863 C C . THR C 1 79 ? 31.361 54.215 104.873 1.00 19.06 70 THR C C 1
ATOM 1864 O O . THR C 1 79 ? 30.737 54.707 105.823 1.00 18.03 70 THR C O 1
ATOM 1868 N N . ALA C 1 80 ? 30.756 53.557 103.882 1.00 18.82 71 ALA C N 1
ATOM 1869 C CA . ALA C 1 80 ? 29.310 53.363 103.904 1.00 17.33 71 ALA C CA 1
ATOM 1870 C C . ALA C 1 80 ? 28.861 52.640 105.174 1.00 20.72 71 ALA C C 1
ATOM 1871 O O . ALA C 1 80 ? 27.853 52.979 105.792 1.00 21.13 71 ALA C O 1
ATOM 1873 N N . GLN C 1 81 ? 29.633 51.620 105.563 1.00 17.43 72 GLN C N 1
ATOM 1874 C CA . GLN C 1 81 ? 29.360 50.900 106.788 1.00 18.53 72 GLN C CA 1
ATOM 1875 C C . GLN C 1 81 ? 29.508 51.758 108.035 1.00 20.92 72 GLN C C 1
ATOM 1876 O O . GLN C 1 81 ? 28.658 51.682 108.929 1.00 19.22 72 GLN C O 1
ATOM 1882 N N . LEU C 1 82 ? 30.572 52.561 108.107 1.00 19.82 73 LEU C N 1
ATOM 1883 C CA . LEU C 1 82 ? 30.753 53.461 109.237 1.00 18.49 73 LEU C CA 1
ATOM 1884 C C . LEU C 1 82 ? 29.586 54.444 109.346 1.00 21.97 73 LEU C C 1
ATOM 1885 O O . LEU C 1 82 ? 29.050 54.722 110.421 1.00 18.43 73 LEU C O 1
ATOM 1890 N N . LEU C 1 83 ? 29.152 54.982 108.208 1.00 17.58 74 LEU C N 1
ATOM 1891 C CA . LEU C 1 83 ? 28.095 55.989 108.235 1.00 16.31 74 LEU C CA 1
ATOM 1892 C C . LEU C 1 83 ? 26.761 55.381 108.673 1.00 11.92 74 LEU C C 1
ATOM 1893 O O . LEU C 1 83 ? 25.949 55.990 109.368 1.00 18.90 74 LEU C O 1
ATOM 1898 N N . ILE C 1 84 ? 26.516 54.129 108.309 1.00 16.87 75 ILE C N 1
ATOM 1899 C CA . ILE C 1 84 ? 25.338 53.406 108.758 1.00 17.49 75 ILE C CA 1
ATOM 1900 C C . ILE C 1 84 ? 25.365 53.338 110.284 1.00 18.91 75 ILE C C 1
ATOM 1901 O O . ILE C 1 84 ? 24.378 53.553 110.958 1.00 16.85 75 ILE C O 1
ATOM 1906 N N . GLU C 1 85 ? 26.519 53.008 110.839 1.00 17.45 76 GLU C N 1
ATOM 1907 C CA . GLU C 1 85 ? 26.606 52.860 112.286 1.00 17.43 76 GLU C CA 1
ATOM 1908 C C . GLU C 1 85 ? 26.550 54.194 113.013 1.00 17.43 76 GLU C C 1
ATOM 1909 O O . GLU C 1 85 ? 26.054 54.266 114.137 1.00 17.39 76 GLU C O 1
ATOM 1915 N N . MET C 1 86 ? 27.051 55.265 112.406 1.00 16.90 77 MET C N 1
ATOM 1916 C CA . MET C 1 86 ? 26.888 56.602 112.957 1.00 20.46 77 MET C CA 1
ATOM 1917 C C . MET C 1 86 ? 25.402 56.984 113.000 1.00 21.36 77 MET C C 1
ATOM 1918 O O . MET C 1 86 ? 24.905 57.565 113.954 1.00 17.55 77 MET C O 1
ATOM 1923 N N . ASN C 1 87 ? 24.673 56.647 111.934 1.00 18.97 78 ASN C N 1
ATOM 1924 C CA . ASN C 1 87 ? 23.239 56.860 111.921 1.00 18.94 78 ASN C CA 1
ATOM 1925 C C . ASN C 1 87 ? 22.481 55.941 112.871 1.00 21.53 78 ASN C C 1
ATOM 1926 O O . ASN C 1 87 ? 21.454 56.320 113.392 1.00 20.05 78 ASN C O 1
ATOM 1931 N N . GLN C 1 88 ? 22.936 54.713 113.102 1.00 17.10 79 GLN C N 1
ATOM 1932 C CA . GLN C 1 88 ? 22.339 53.859 114.124 1.00 18.09 79 GLN C CA 1
ATOM 1933 C C . GLN C 1 88 ? 22.526 54.497 115.501 1.00 20.38 79 GLN C C 1
ATOM 1934 O O . GLN C 1 88 ? 21.602 54.472 116.289 1.00 20.75 79 GLN C O 1
ATOM 1940 N N . TRP C 1 89 ? 23.715 55.045 115.785 1.00 18.98 80 TRP C N 1
ATOM 1941 C CA . TRP C 1 89 ? 23.928 55.813 117.011 1.00 17.72 80 TRP C CA 1
ATOM 1942 C C . TRP C 1 89 ? 22.901 56.942 117.158 1.00 16.35 80 TRP C C 1
ATOM 1943 O O . TRP C 1 89 ? 22.289 57.099 118.204 1.00 17.18 80 TRP C O 1
ATOM 1954 N N . LYS C 1 90 ? 22.690 57.722 116.096 1.00 17.30 81 LYS C N 1
ATOM 1955 C CA . LYS C 1 90 ? 21.721 58.810 116.129 1.00 19.21 81 LYS C CA 1
ATOM 1956 C C . LYS C 1 90 ? 20.312 58.315 116.462 1.00 19.03 81 LYS C C 1
ATOM 1957 O O . LYS C 1 90 ? 19.592 58.950 117.233 1.00 22.15 81 LYS C O 1
ATOM 1963 N N . GLN C 1 91 ? 19.927 57.154 115.906 1.00 17.17 82 GLN C N 1
ATOM 1964 C CA . GLN C 1 91 ? 18.619 56.580 116.179 1.00 19.05 82 GLN C CA 1
ATOM 1965 C C . GLN C 1 91 ? 18.496 56.234 117.660 1.00 19.52 82 GLN C C 1
ATOM 1966 O O . GLN C 1 91 ? 17.469 56.508 118.282 1.00 20.04 82 GLN C O 1
ATOM 1972 N N . HIS C 1 92 ? 19.561 55.648 118.218 1.00 19.99 83 HIS C N 1
ATOM 1973 C CA . HIS C 1 92 ? 19.583 55.301 119.639 1.00 20.22 83 HIS C CA 1
ATOM 1974 C C . HIS C 1 92 ? 19.502 56.563 120.493 1.00 21.24 83 HIS C C 1
ATOM 1975 O O . HIS C 1 92 ? 18.756 56.604 121.474 1.00 22.78 83 HIS C O 1
ATOM 1982 N N . ALA C 1 93 ? 20.285 57.586 120.130 1.00 20.49 84 ALA C N 1
ATOM 1983 C CA . ALA C 1 93 ? 20.306 58.840 120.875 1.00 23.28 84 ALA C CA 1
ATOM 1984 C C . ALA C 1 93 ? 18.939 59.517 120.860 1.00 30.94 84 ALA C C 1
ATOM 1985 O O . ALA C 1 93 ? 18.500 60.054 121.874 1.00 24.19 84 ALA C O 1
ATOM 1987 N N . HIS C 1 94 ? 18.253 59.467 119.711 1.00 25.54 85 HIS C N 1
ATOM 1988 C CA . HIS C 1 94 ? 16.940 60.087 119.570 1.00 28.68 85 HIS C CA 1
ATOM 1989 C C . HIS C 1 94 ? 15.911 59.372 120.443 1.00 29.81 85 HIS C C 1
ATOM 1990 O O . HIS C 1 94 ? 14.982 60.008 120.947 1.00 32.74 85 HIS C O 1
ATOM 1997 N N . ALA C 1 95 ? 16.091 58.060 120.645 1.00 26.90 86 ALA C N 1
ATOM 1998 C CA . ALA C 1 95 ? 15.123 57.238 121.355 1.00 30.63 86 ALA C CA 1
ATOM 1999 C C . ALA C 1 95 ? 15.239 57.315 122.873 1.00 42.30 86 ALA C C 1
ATOM 2000 O O . ALA C 1 95 ? 14.345 56.837 123.571 1.00 42.30 86 ALA C O 1
ATOM 2002 N N . LEU C 1 96 ? 16.343 57.888 123.381 1.00 32.30 87 LEU C N 1
ATOM 2003 C CA . LEU C 1 96 ? 16.516 58.025 124.817 1.00 34.95 87 LEU C CA 1
ATOM 2004 C C . LEU C 1 96 ? 15.578 59.129 125.405 1.00 36.25 87 LEU C C 1
ATOM 2005 O O . LEU C 1 96 ? 15.282 60.135 124.736 1.00 50.32 87 LEU C O 1
ATOM 2011 N N . SER D 1 8 ? 20.062 69.849 118.300 1.00 49.61 -1 SER D N 1
ATOM 2012 C CA . SER D 1 8 ? 19.652 68.563 117.762 1.00 42.07 -1 SER D CA 1
ATOM 2013 C C . SER D 1 8 ? 20.783 67.523 117.790 1.00 28.50 -1 SER D C 1
ATOM 2014 O O . SER D 1 8 ? 21.966 67.828 117.978 1.00 28.17 -1 SER D O 1
ATOM 2017 N N . VAL D 1 9 ? 20.375 66.267 117.615 1.00 28.20 0 VAL D N 1
ATOM 2018 C CA . VAL D 1 9 ? 21.288 65.137 117.633 1.00 25.14 0 VAL D CA 1
ATOM 2019 C C . VAL D 1 9 ? 22.358 65.291 116.552 1.00 27.26 0 VAL D C 1
ATOM 2020 O O . VAL D 1 9 ? 23.510 64.868 116.736 1.00 28.00 0 VAL D O 1
ATOM 2024 N N . MET D 1 10 ? 21.977 65.951 115.447 1.00 28.28 1 MET D N 1
ATOM 2025 C CA . MET D 1 10 ? 22.876 66.193 114.332 1.00 36.76 1 MET D CA 1
ATOM 2026 C C . MET D 1 10 ? 24.056 67.095 114.664 1.00 37.99 1 MET D C 1
ATOM 2027 O O . MET D 1 10 ? 25.010 67.138 113.889 1.00 35.73 1 MET D O 1
ATOM 2032 N N . ASN D 1 11 ? 23.953 67.850 115.770 1.00 29.57 2 ASN D N 1
ATOM 2033 C CA . ASN D 1 11 ? 25.012 68.761 116.178 1.00 35.35 2 ASN D CA 1
ATOM 2034 C C . ASN D 1 11 ? 26.106 68.087 117.007 1.00 32.69 2 ASN D C 1
ATOM 2035 O O . ASN D 1 11 ? 27.121 68.686 117.303 1.00 29.91 2 ASN D O 1
ATOM 2040 N N . ILE D 1 12 ? 25.886 66.838 117.407 1.00 28.90 3 ILE D N 1
ATOM 2041 C CA . ILE D 1 12 ? 26.840 66.166 118.285 1.00 30.00 3 ILE D CA 1
ATOM 2042 C C . ILE D 1 12 ? 28.096 65.782 117.508 1.00 33.68 3 ILE D C 1
ATOM 2043 O O . ILE D 1 12 ? 28.001 65.204 116.436 1.00 32.82 3 ILE D O 1
ATOM 2048 N N . ASN D 1 13 ? 29.277 66.097 118.054 1.00 29.62 4 ASN D N 1
ATOM 2049 C CA . ASN D 1 13 ? 30.532 65.739 117.404 1.00 25.66 4 ASN D CA 1
ATOM 2050 C C . ASN D 1 13 ? 31.344 64.735 118.221 1.00 31.75 4 ASN D C 1
ATOM 2051 O O . ASN D 1 13 ? 30.978 64.409 119.346 1.00 29.75 4 ASN D O 1
ATOM 2056 N N . GLN D 1 14 ? 32.436 64.232 117.633 1.00 27.58 5 GLN D N 1
ATOM 2057 C CA . GLN D 1 14 ? 33.227 63.182 118.247 1.00 26.66 5 GLN D CA 1
ATOM 2058 C C . GLN D 1 14 ? 33.883 63.669 119.546 1.00 32.11 5 GLN D C 1
ATOM 2059 O O . GLN D 1 14 ? 33.974 62.922 120.521 1.00 24.87 5 GLN D O 1
ATOM 2065 N N . GLU D 1 15 ? 34.335 64.930 119.566 1.00 28.77 6 GLU D N 1
ATOM 2066 C CA . GLU D 1 15 ? 34.983 65.452 120.758 1.00 37.21 6 GLU D CA 1
ATOM 2067 C C . GLU D 1 15 ? 34.043 65.390 121.958 1.00 30.52 6 GLU D C 1
ATOM 2068 O O . GLU D 1 15 ? 34.460 64.989 123.050 1.00 25.95 6 GLU D O 1
ATOM 2074 N N . GLN D 1 16 ? 32.777 65.794 121.745 1.00 27.28 7 GLN D N 1
ATOM 2075 C CA . GLN D 1 16 ? 31.779 65.775 122.799 1.00 25.22 7 GLN D CA 1
ATOM 2076 C C . GLN D 1 16 ? 31.586 64.357 123.332 1.00 21.32 7 GLN D C 1
ATOM 2077 O O . GLN D 1 16 ? 31.421 64.170 124.538 1.00 19.27 7 GLN D O 1
ATOM 2083 N N . LEU D 1 17 ? 31.549 63.382 122.425 1.00 20.00 8 LEU D N 1
ATOM 2084 C CA . LEU D 1 17 ? 31.315 61.997 122.811 1.00 19.84 8 LEU D CA 1
ATOM 2085 C C . LEU D 1 17 ? 32.494 61.453 123.600 1.00 18.19 8 LEU D C 1
ATOM 2086 O O . LEU D 1 17 ? 32.285 60.720 124.567 1.00 18.82 8 LEU D O 1
ATOM 2091 N N . LEU D 1 18 ? 33.721 61.831 123.226 1.00 18.93 9 LEU D N 1
ATOM 2092 C CA . LEU D 1 18 ? 34.884 61.391 123.993 1.00 20.55 9 LEU D CA 1
ATOM 2093 C C . LEU D 1 18 ? 34.903 61.996 125.399 1.00 16.28 9 LEU D C 1
ATOM 2094 O O . LEU D 1 18 ? 35.277 61.317 126.369 1.00 17.79 9 LEU D O 1
ATOM 2099 N N . MET D 1 19 ? 34.513 63.266 125.520 1.00 19.03 10 MET D N 1
ATOM 2100 C CA . MET D 1 19 ? 34.371 63.902 126.817 1.00 14.85 10 MET D CA 1
ATOM 2101 C C . MET D 1 19 ? 33.319 63.189 127.677 1.00 18.19 10 MET D C 1
ATOM 2102 O O . MET D 1 19 ? 33.548 62.922 128.847 1.00 16.13 10 MET D O 1
ATOM 2107 N N . PHE D 1 20 ? 32.173 62.875 127.073 1.00 14.27 11 PHE D N 1
ATOM 2108 C CA . PHE D 1 20 ? 31.113 62.170 127.782 1.00 15.46 11 PHE D CA 1
ATOM 2109 C C . PHE D 1 20 ? 31.616 60.812 128.292 1.00 15.86 11 PHE D C 1
ATOM 2110 O O . PHE D 1 20 ? 31.384 60.442 129.453 1.00 14.19 11 PHE D O 1
ATOM 2118 N N . GLN D 1 21 ? 32.296 60.053 127.406 1.00 13.24 12 GLN D N 1
ATOM 2119 C CA . GLN D 1 21 ? 32.820 58.746 127.797 1.00 14.98 12 GLN D CA 1
ATOM 2120 C C . GLN D 1 21 ? 33.790 58.879 128.982 1.00 13.09 12 GLN D C 1
ATOM 2121 O O . GLN D 1 21 ? 33.735 58.093 129.928 1.00 14.55 12 GLN D O 1
ATOM 2127 N N . ALA D 1 22 ? 34.636 59.918 128.960 1.00 13.78 13 ALA D N 1
ATOM 2128 C CA . ALA D 1 22 ? 35.589 60.152 130.037 1.00 16.41 13 ALA D CA 1
ATOM 2129 C C . ALA D 1 22 ? 34.914 60.513 131.358 1.00 17.13 13 ALA D C 1
ATOM 2130 O O . ALA D 1 22 ? 35.368 60.063 132.405 1.00 16.53 13 ALA D O 1
ATOM 2132 N N . VAL D 1 23 ? 33.822 61.279 131.331 1.00 13.76 14 VAL D N 1
ATOM 2133 C CA . VAL D 1 23 ? 33.082 61.557 132.558 1.00 18.13 14 VAL D CA 1
ATOM 2134 C C . VAL D 1 23 ? 32.480 60.272 133.145 1.00 14.58 14 VAL D C 1
ATOM 2135 O O . VAL D 1 23 ? 32.505 60.053 134.363 1.00 16.55 14 VAL D O 1
ATOM 2139 N N . MET D 1 24 ? 31.900 59.443 132.273 1.00 15.26 15 MET D N 1
ATOM 2140 C CA . MET D 1 24 ? 31.318 58.178 132.695 1.00 14.95 15 MET D CA 1
ATOM 2141 C C . MET D 1 24 ? 32.389 57.268 133.307 1.00 18.72 15 MET D C 1
ATOM 2142 O O . MET D 1 24 ? 32.170 56.671 134.362 1.00 17.17 15 MET D O 1
ATOM 2147 N N . GLU D 1 25 ? 33.549 57.182 132.652 1.00 14.70 16 GLU D N 1
ATOM 2148 C CA . GLU D 1 25 ? 34.615 56.282 133.072 1.00 14.62 16 GLU D CA 1
ATOM 2149 C C . GLU D 1 25 ? 35.323 56.749 134.347 1.00 17.04 16 GLU D C 1
ATOM 2150 O O . GLU D 1 25 ? 35.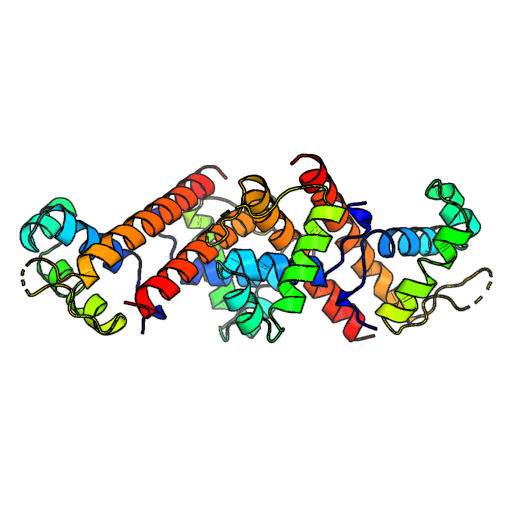644 55.922 135.200 1.00 18.69 16 GLU D O 1
ATOM 2156 N N . THR D 1 26 ? 35.564 58.061 134.477 1.00 20.10 17 THR D N 1
ATOM 2157 C CA . THR D 1 26 ? 36.329 58.577 135.612 1.00 20.54 17 THR D CA 1
ATOM 2158 C C . THR D 1 26 ? 35.474 58.984 136.813 1.00 20.22 17 THR D C 1
ATOM 2159 O O . THR D 1 26 ? 35.995 59.062 137.924 1.00 24.93 17 THR D O 1
ATOM 2163 N N . GLY D 1 27 ? 34.194 59.287 136.590 1.00 19.49 18 GLY D N 1
ATOM 2164 C CA . GLY D 1 27 ? 33.261 59.554 137.666 1.00 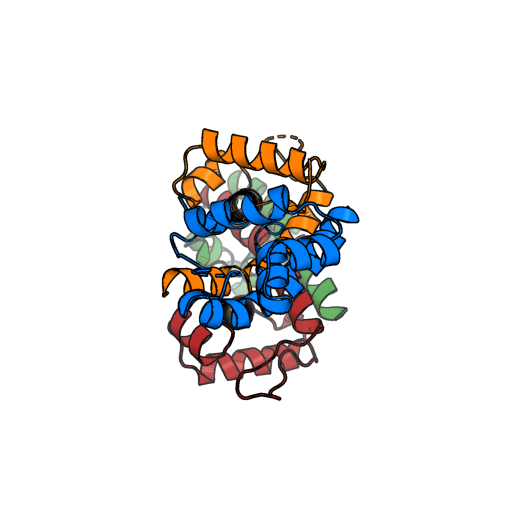27.42 18 GLY D CA 1
ATOM 2165 C C . GLY D 1 27 ? 33.048 61.025 138.005 1.00 25.85 18 GLY D C 1
ATOM 2166 O O . GLY D 1 27 ? 32.181 61.353 138.818 1.00 31.17 18 GLY D O 1
ATOM 2167 N N . SER D 1 28 ? 33.797 61.932 137.352 1.00 21.34 19 SER D N 1
ATOM 2168 C CA . SER D 1 28 ? 33.589 63.347 137.595 1.00 21.03 19 SER D CA 1
ATOM 2169 C C . SER D 1 28 ? 34.091 64.213 136.449 1.00 22.02 19 SER D C 1
ATOM 2170 O O . SER D 1 28 ? 34.915 63.767 135.654 1.00 21.06 19 SER D O 1
ATOM 2173 N N . PHE D 1 29 ? 33.607 65.456 136.406 1.00 22.56 20 PHE D N 1
ATOM 2174 C CA . PHE D 1 29 ? 34.028 66.404 135.389 1.00 18.81 20 PHE D CA 1
ATOM 2175 C C . PHE D 1 29 ? 35.522 66.702 135.529 1.00 21.77 20 PHE D C 1
ATOM 2176 O O . PHE D 1 29 ? 36.252 66.739 134.540 1.00 22.01 20 PHE D O 1
ATOM 2184 N N . SER D 1 30 ? 35.995 66.887 136.768 1.00 23.16 21 SER D N 1
ATOM 2185 C CA . SER D 1 30 ? 37.382 67.274 136.968 1.00 25.61 21 SER D CA 1
ATOM 2186 C C . SER D 1 30 ? 38.335 66.120 136.687 1.00 20.97 21 SER D C 1
ATOM 2187 O O . SER D 1 30 ? 39.404 66.346 136.139 1.00 22.91 21 SER D O 1
ATOM 2190 N N . ALA D 1 31 ? 37.942 64.888 137.029 1.00 18.73 22 ALA D N 1
ATOM 2191 C CA . ALA D 1 31 ? 38.752 63.722 136.714 1.00 18.80 22 ALA D CA 1
ATOM 2192 C C . ALA D 1 31 ? 38.829 63.493 135.207 1.00 15.33 22 ALA D C 1
ATOM 2193 O O . ALA D 1 31 ? 39.884 63.137 134.676 1.00 19.42 22 ALA D O 1
ATOM 2195 N N . ALA D 1 32 ? 37.692 63.691 134.516 1.00 16.13 23 ALA D N 1
ATOM 2196 C CA . ALA D 1 32 ? 37.684 63.598 133.065 1.00 17.22 23 ALA D CA 1
ATOM 2197 C C . ALA D 1 32 ? 38.593 64.655 132.422 1.00 18.35 23 ALA D C 1
ATOM 2198 O O . ALA D 1 32 ? 39.332 64.373 131.483 1.00 17.90 23 ALA D O 1
ATOM 2200 N N . ALA D 1 33 ? 38.526 65.879 132.940 1.00 16.92 24 ALA D N 1
ATOM 2201 C CA . ALA D 1 33 ? 39.354 66.969 132.434 1.00 17.60 24 ALA D CA 1
ATOM 2202 C C . ALA D 1 33 ? 40.834 66.638 132.596 1.00 19.30 24 ALA D C 1
ATOM 2203 O O . ALA D 1 33 ? 41.613 66.840 131.677 1.00 19.79 24 ALA D O 1
ATOM 2205 N N . ARG D 1 34 ? 41.217 66.106 133.758 1.00 20.94 25 ARG D N 1
ATOM 2206 C CA . ARG D 1 34 ? 42.592 65.702 134.018 1.00 19.45 25 ARG D CA 1
ATOM 2207 C C . ARG D 1 34 ? 43.038 64.634 133.035 1.00 20.44 25 ARG D C 1
ATOM 2208 O O . ARG D 1 34 ? 44.108 64.745 132.430 1.00 22.29 25 ARG D O 1
ATOM 2216 N N . LYS D 1 35 ? 42.181 63.623 132.822 1.00 17.40 26 LYS D N 1
ATOM 2217 C CA . LYS D 1 35 ? 42.512 62.540 131.921 1.00 19.56 26 LYS D CA 1
ATOM 2218 C C . LYS D 1 35 ? 42.718 63.056 130.494 1.00 25.32 26 LYS D C 1
ATOM 2219 O O . LYS D 1 35 ? 43.590 62.588 129.781 1.00 26.62 26 LYS D O 1
ATOM 2225 N N . LEU D 1 36 ? 41.891 64.017 130.076 1.00 22.84 27 LEU D N 1
ATOM 2226 C CA . LEU D 1 36 ? 41.890 64.487 128.703 1.00 17.02 27 LEU D CA 1
ATOM 2227 C C . LEU D 1 36 ? 42.789 65.695 128.452 1.00 23.50 27 LEU D C 1
ATOM 2228 O O . LEU D 1 36 ? 42.989 66.081 127.311 1.00 22.26 27 LEU D O 1
ATOM 2233 N N . GLY D 1 37 ? 43.349 66.270 129.516 1.00 23.72 28 GLY D N 1
ATOM 2234 C CA . GLY D 1 37 ? 44.210 67.437 129.378 1.00 23.22 28 GLY D CA 1
ATOM 2235 C C . GLY D 1 37 ? 43.432 68.692 129.025 1.00 26.93 28 GLY D C 1
ATOM 2236 O O . GLY D 1 37 ? 43.897 69.543 128.263 1.00 30.02 28 GLY D O 1
ATOM 2237 N N . LYS D 1 38 ? 42.227 68.786 129.576 1.00 20.13 29 LYS D N 1
ATOM 2238 C CA . LYS D 1 38 ? 41.324 69.897 129.327 1.00 23.98 29 LYS D CA 1
ATOM 2239 C C . LYS D 1 38 ? 41.045 70.611 130.648 1.00 18.15 29 LYS D C 1
ATOM 2240 O O . LYS D 1 38 ? 41.282 70.093 131.746 1.00 24.54 29 LYS D O 1
ATOM 2246 N N . VAL D 1 39 ? 40.467 71.799 130.504 1.00 26.13 30 VAL D N 1
ATOM 2247 C CA . VAL D 1 39 ? 39.999 72.597 131.605 1.00 22.60 30 VAL D CA 1
ATOM 2248 C C . VAL D 1 39 ? 38.670 72.063 132.137 1.00 25.63 30 VAL D C 1
ATOM 2249 O O . VAL D 1 39 ? 37.811 71.729 131.340 1.00 23.68 30 VAL D O 1
ATOM 2253 N N . PRO D 1 40 ? 38.447 71.968 133.459 1.00 24.93 31 PRO D N 1
ATOM 2254 C CA . PRO D 1 40 ? 37.210 71.374 133.971 1.00 22.56 31 PRO D CA 1
ATOM 2255 C C . PRO D 1 40 ? 35.926 72.033 133.458 1.00 22.98 31 PRO D C 1
ATOM 2256 O O . PRO D 1 40 ? 34.941 71.357 133.140 1.00 21.28 31 PRO D O 1
ATOM 2260 N N . SER D 1 41 ? 35.930 73.373 133.393 1.00 22.61 32 SER D N 1
ATOM 2261 C CA . SER D 1 41 ? 34.741 74.083 132.953 1.00 27.06 32 SER D CA 1
ATOM 2262 C C . SER D 1 41 ? 34.464 73.796 131.477 1.00 18.18 32 SER D C 1
ATOM 2263 O O . SER D 1 41 ? 33.317 73.906 131.064 1.00 23.85 32 SER D O 1
ATOM 2266 N N . ALA D 1 42 ? 35.487 73.447 130.679 1.00 21.11 33 ALA D N 1
ATOM 2267 C CA . ALA D 1 42 ? 35.288 73.074 129.285 1.00 20.50 33 ALA D CA 1
ATOM 2268 C C . ALA D 1 42 ? 34.539 71.740 129.174 1.00 21.54 33 ALA D C 1
ATOM 2269 O O . ALA D 1 42 ? 33.665 71.578 128.335 1.00 21.16 33 ALA D O 1
ATOM 2271 N N . VAL D 1 43 ? 34.892 70.790 130.048 1.00 19.45 34 VAL D N 1
ATOM 2272 C CA . VAL D 1 43 ? 34.189 69.514 130.102 1.00 18.78 34 VAL D CA 1
ATOM 2273 C C . VAL D 1 43 ? 32.740 69.701 130.542 1.00 19.30 34 VAL D C 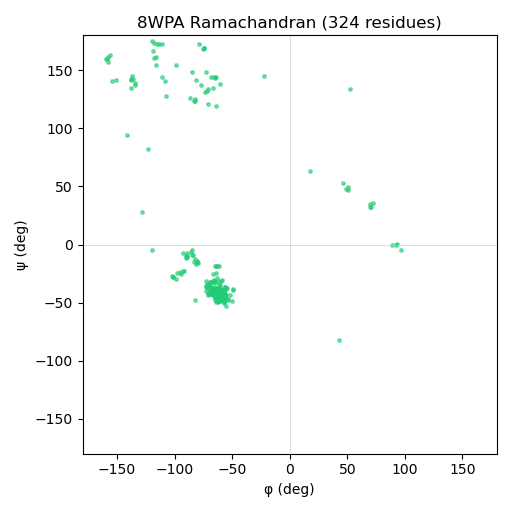1
ATOM 2274 O O . VAL D 1 43 ? 31.819 69.170 129.925 1.00 20.28 34 VAL D O 1
ATOM 2278 N N . SER D 1 44 ? 32.527 70.464 131.614 1.00 21.65 35 SER D N 1
ATOM 2279 C CA . SER D 1 44 ? 31.187 70.798 132.091 1.00 30.82 35 SER D CA 1
ATOM 2280 C C . SER D 1 44 ? 30.299 71.425 131.005 1.00 24.43 35 SER D C 1
ATOM 2281 O O . SER D 1 44 ? 29.160 71.027 130.794 1.00 20.79 35 SER D O 1
ATOM 2284 N N . MET D 1 45 ? 30.843 72.400 130.279 1.00 22.68 36 MET D N 1
ATOM 2285 C CA . MET D 1 45 ? 30.088 73.079 129.243 1.00 27.49 36 MET D CA 1
ATOM 2286 C C . MET D 1 45 ? 29.802 72.183 128.042 1.00 24.89 36 MET D C 1
ATOM 2287 O O . MET D 1 45 ? 28.720 72.247 127.485 1.00 25.60 36 MET D O 1
ATOM 2292 N N . SER D 1 46 ? 30.745 71.322 127.660 1.00 20.55 37 SER D N 1
ATOM 2293 C CA . SER D 1 46 ? 30.534 70.355 126.590 1.00 20.93 37 SER D CA 1
ATOM 2294 C C . SER D 1 46 ? 29.411 69.349 126.916 1.00 20.54 37 SER D C 1
ATOM 2295 O O . SER D 1 46 ? 28.561 69.042 126.086 1.00 24.51 37 SER D O 1
ATOM 2298 N N . ILE D 1 47 ? 29.385 68.880 128.170 1.00 20.11 38 ILE D N 1
ATOM 2299 C CA . ILE D 1 47 ? 28.355 67.944 128.610 1.00 24.21 38 ILE D CA 1
ATOM 2300 C C . ILE D 1 47 ? 26.996 68.664 128.649 1.00 21.76 38 ILE D C 1
ATOM 2301 O O . ILE D 1 47 ? 25.984 68.131 128.230 1.00 19.55 38 ILE D O 1
ATOM 2306 N N . ALA D 1 48 ? 26.961 69.895 129.145 1.00 21.11 39 ALA D N 1
ATOM 2307 C CA . ALA D 1 48 ? 25.735 70.678 129.130 1.00 24.71 39 ALA D CA 1
ATOM 2308 C C . ALA D 1 48 ? 25.210 70.855 127.702 1.00 21.60 39 ALA D C 1
ATOM 2309 O O . ALA D 1 48 ? 24.011 70.725 127.449 1.00 25.32 39 ALA D O 1
ATOM 2311 N N . ASN D 1 49 ? 26.099 71.162 126.756 1.00 21.33 40 ASN D N 1
ATOM 2312 C CA . ASN D 1 49 ? 25.722 71.294 125.352 1.00 26.08 40 ASN D CA 1
ATOM 2313 C C . ASN D 1 49 ? 25.208 69.974 124.766 1.00 30.21 40 ASN D C 1
ATOM 2314 O O . ASN D 1 49 ? 24.293 69.946 123.944 1.00 25.44 40 ASN D O 1
ATOM 2319 N N . LEU D 1 50 ? 25.816 68.858 125.179 1.00 25.72 41 LEU D N 1
ATOM 2320 C CA . LEU D 1 50 ? 25.324 67.550 124.778 1.00 22.28 41 LEU D CA 1
ATOM 2321 C C . LEU D 1 50 ? 23.914 67.272 125.307 1.00 18.19 41 LEU D C 1
ATOM 2322 O O . LEU D 1 50 ? 23.079 66.715 124.602 1.00 23.05 41 LEU D O 1
ATOM 2327 N N . GLU D 1 51 ? 23.636 67.638 126.563 1.00 20.89 42 GLU D N 1
ATOM 2328 C CA . GLU D 1 51 ? 22.304 67.515 127.139 1.00 21.00 42 GLU D CA 1
ATOM 2329 C C . GLU D 1 51 ? 21.292 68.328 126.337 1.00 25.62 42 GLU D C 1
ATOM 2330 O O . GLU D 1 51 ? 20.192 67.856 126.061 1.00 24.61 42 GLU D O 1
ATOM 2336 N N . ILE D 1 52 ? 21.681 69.539 125.947 1.00 20.43 43 ILE D N 1
ATOM 2337 C CA . ILE D 1 52 ? 20.830 70.357 125.094 1.00 27.08 43 ILE D CA 1
ATOM 2338 C C . ILE D 1 52 ? 20.543 69.703 123.738 1.00 23.57 43 ILE D C 1
ATOM 2339 O O . ILE D 1 52 ? 19.384 69.628 123.316 1.00 26.99 43 ILE D O 1
ATOM 2344 N N . ASP D 1 53 ? 21.594 69.208 123.067 1.00 27.16 44 ASP D N 1
ATOM 2345 C CA . ASP D 1 53 ? 21.490 68.559 121.766 1.00 24.11 44 ASP D CA 1
ATOM 2346 C C . ASP D 1 53 ? 20.609 67.307 121.790 1.00 28.39 44 ASP D C 1
ATOM 2347 O O . ASP D 1 53 ? 19.871 67.034 120.843 1.00 27.64 44 ASP D O 1
ATOM 2352 N N . LEU D 1 54 ? 20.724 66.507 122.861 1.00 19.99 45 LEU D N 1
ATOM 2353 C CA . LEU D 1 54 ? 19.927 65.294 123.010 1.00 22.17 45 LEU D CA 1
ATOM 2354 C C . LEU D 1 54 ? 18.591 65.538 123.714 1.00 25.12 45 LEU D C 1
ATOM 2355 O O . LEU D 1 54 ? 17.762 64.629 123.807 1.00 22.48 45 LEU D O 1
ATOM 2360 N N . ASN D 1 55 ? 18.403 66.760 124.227 1.00 23.70 46 ASN D N 1
ATOM 2361 C CA . ASN D 1 55 ? 17.240 67.132 125.014 1.00 27.98 46 ASN D CA 1
ATOM 2362 C C . ASN D 1 55 ? 16.982 66.143 126.154 1.00 32.14 46 ASN D C 1
ATOM 2363 O O . ASN D 1 55 ? 15.868 65.657 126.343 1.00 30.81 46 ASN D O 1
ATOM 2368 N N . LEU D 1 56 ? 18.016 65.831 126.929 1.00 26.82 47 LEU D N 1
ATOM 2369 C CA . LEU D 1 56 ? 17.819 65.058 128.148 1.00 29.18 47 LEU D CA 1
ATOM 2370 C C . LEU D 1 56 ? 18.917 65.281 129.171 1.00 26.77 47 LEU D C 1
ATOM 2371 O O . LEU D 1 56 ? 19.982 65.805 128.891 1.00 26.34 47 LEU D O 1
ATOM 2376 N N . THR D 1 57 ? 18.617 64.887 130.399 1.00 26.42 48 THR D N 1
ATOM 2377 C CA . THR D 1 57 ? 19.539 65.061 131.509 1.00 21.94 48 THR D CA 1
ATOM 2378 C C . THR D 1 57 ? 20.453 63.846 131.533 1.00 19.64 48 THR D C 1
ATOM 2379 O O . THR D 1 57 ? 19.966 62.720 131.553 1.00 22.26 48 THR D O 1
ATOM 2383 N N . LEU D 1 58 ? 21.764 64.077 131.519 1.00 21.49 49 LEU D N 1
ATOM 2384 C CA . LEU D 1 58 ? 22.745 62.998 131.602 1.00 18.28 49 LEU D CA 1
ATOM 2385 C C . LEU D 1 58 ? 23.306 62.799 133.012 1.00 15.47 49 LEU D C 1
ATOM 2386 O O . LEU D 1 58 ? 23.715 61.701 133.355 1.00 15.47 49 LEU D O 1
ATOM 2391 N N . PHE D 1 59 ? 23.365 63.873 133.798 1.00 17.80 50 PHE D N 1
ATOM 2392 C CA . PHE D 1 59 ? 23.898 63.794 135.151 1.00 19.01 50 PHE D CA 1
ATOM 2393 C C . PHE D 1 59 ? 23.034 64.608 136.094 1.00 20.25 50 PHE D C 1
ATOM 2394 O O . PHE D 1 59 ? 22.542 65.679 135.734 1.00 21.19 50 PHE D O 1
ATOM 2402 N N . GLU D 1 60 ? 22.859 64.064 137.300 1.00 21.66 51 GLU D N 1
ATOM 2403 C CA . GLU D 1 60 ? 22.203 64.765 138.393 1.00 26.19 51 GLU D CA 1
ATOM 2404 C C . GLU D 1 60 ? 23.227 64.964 139.505 1.00 26.29 51 GLU D C 1
ATOM 2405 O O . GLU D 1 60 ? 24.192 64.204 139.588 1.00 33.26 51 GLU D O 1
ATOM 2411 N N . ARG D 1 61 ? 23.054 65.984 140.349 1.00 34.17 52 ARG D N 1
ATOM 2412 C CA . ARG D 1 61 ? 24.032 66.201 141.406 1.00 36.14 52 ARG D CA 1
ATOM 2413 C C . ARG D 1 61 ? 23.368 66.190 142.779 1.00 56.04 52 ARG D C 1
ATOM 2414 O O . ARG D 1 61 ? 23.077 67.244 143.344 1.00 44.83 52 ARG D O 1
ATOM 2422 N N . LYS D 1 62 ? 23.149 64.978 143.301 1.00 56.54 53 LYS D N 1
ATOM 2423 C CA . LYS D 1 62 ? 22.464 64.790 144.570 1.00 64.14 53 LYS D CA 1
ATOM 2424 C C . LYS D 1 62 ? 23.441 64.593 145.726 1.00 67.63 53 LYS D C 1
ATOM 2425 O O . LYS D 1 62 ? 23.087 64.851 146.876 1.00 56.16 53 LYS D O 1
ATOM 2431 N N . GLY D 1 63 ? 24.645 64.128 145.418 1.00 65.65 54 GLY D N 1
ATOM 2432 C CA . GLY D 1 63 ? 25.665 63.911 146.425 1.00 85.34 54 GLY D CA 1
ATOM 2433 C C . GLY D 1 63 ? 27.004 64.315 145.850 1.00 77.64 54 GLY D C 1
ATOM 2434 O O . GLY D 1 63 ? 27.680 63.506 145.218 1.00 91.82 54 GLY D O 1
ATOM 2435 N N . ARG D 1 64 ? 27.404 65.561 146.097 1.00 89.53 55 ARG D N 1
ATOM 2436 C CA . ARG D 1 64 ? 28.658 66.137 145.579 1.00 75.66 55 ARG D CA 1
ATOM 2437 C C . ARG D 1 64 ? 28.969 65.810 144.104 1.00 76.51 55 ARG D C 1
ATOM 2438 O O . ARG D 1 64 ? 28.701 66.627 143.223 1.00 79.25 55 ARG D O 1
ATOM 2446 N N . GLU D 1 65 ? 29.528 64.634 143.836 1.00 64.27 56 GLU D N 1
ATOM 2447 C CA . GLU D 1 65 ? 29.855 64.237 142.470 1.00 72.25 56 GLU D CA 1
ATOM 2448 C C . GLU D 1 65 ? 28.613 63.888 141.649 1.00 69.17 56 GLU D C 1
ATOM 2449 O O . GLU D 1 65 ? 27.622 63.394 142.184 1.00 42.78 56 GLU D O 1
ATOM 2455 N N . PRO D 1 66 ? 28.671 64.142 140.335 1.00 41.82 57 PRO D N 1
ATOM 2456 C CA . PRO D 1 66 ? 27.571 63.851 139.409 1.00 37.11 57 PRO D CA 1
ATOM 2457 C C . PRO D 1 66 ? 27.239 62.357 139.380 1.00 29.61 57 PRO D C 1
ATOM 2458 O O . PRO D 1 66 ? 28.123 61.503 139.312 1.00 45.09 57 PRO D O 1
ATOM 2462 N N . THR D 1 67 ? 25.946 62.051 139.363 1.00 23.71 58 THR D N 1
ATOM 2463 C CA . THR D 1 67 ? 25.484 60.687 139.181 1.00 23.99 58 THR D CA 1
ATOM 2464 C C . THR D 1 67 ? 24.891 60.584 137.783 1.00 21.19 58 THR D C 1
ATOM 2465 O O . THR D 1 67 ? 23.995 61.358 137.446 1.00 20.60 58 THR D O 1
ATOM 2469 N N . PRO D 1 68 ? 25.307 59.612 136.950 1.00 19.50 59 PRO D N 1
ATOM 2470 C CA . PRO D 1 68 ? 24.688 59.440 135.631 1.00 14.78 59 PRO D CA 1
ATOM 2471 C C . PRO D 1 68 ? 23.230 59.007 135.724 1.00 21.27 59 PRO D C 1
ATOM 2472 O O . PRO D 1 68 ? 22.862 58.219 136.593 1.00 20.32 59 PRO D O 1
ATOM 2476 N N . THR D 1 69 ? 22.416 59.506 134.796 1.00 19.19 60 THR D N 1
ATOM 2477 C CA . THR D 1 69 ? 21.034 59.073 134.681 1.00 19.14 60 THR D CA 1
ATOM 2478 C C . THR D 1 69 ? 20.966 57.734 133.960 1.00 19.82 60 THR D C 1
ATOM 2479 O O . THR D 1 69 ? 21.947 57.262 133.403 1.00 18.46 60 THR D O 1
ATOM 2483 N N . ALA D 1 70 ? 19.763 57.142 133.920 1.00 17.80 61 ALA D N 1
ATOM 2484 C CA . ALA D 1 70 ? 19.552 55.921 133.167 1.00 19.52 61 ALA D CA 1
ATOM 2485 C C . ALA D 1 70 ? 19.852 56.152 131.690 1.00 18.61 61 ALA D C 1
ATOM 2486 O O . ALA D 1 70 ? 20.399 55.283 131.025 1.00 18.13 61 ALA D O 1
ATOM 2488 N N . GLU D 1 71 ? 19.489 57.334 131.184 1.00 22.56 62 GLU D N 1
ATOM 2489 C CA . GLU D 1 71 ? 19.748 57.683 129.793 1.00 18.35 62 GLU D CA 1
ATOM 2490 C C . GLU D 1 71 ? 21.254 57.754 129.517 1.00 15.43 62 GLU D C 1
ATOM 2491 O O . GLU D 1 71 ? 21.704 57.308 128.473 1.00 15.67 62 GLU D O 1
ATOM 2497 N N . ALA D 1 72 ? 22.026 58.296 130.459 1.00 16.28 63 ALA D N 1
ATOM 2498 C CA . ALA D 1 72 ? 23.472 58.319 130.329 1.00 15.83 63 ALA D CA 1
ATOM 2499 C C . ALA D 1 72 ? 24.067 56.917 130.253 1.00 15.16 63 ALA D C 1
ATOM 2500 O O . ALA D 1 72 ? 25.013 56.672 129.500 1.00 14.32 63 ALA D O 1
ATOM 2502 N N . ARG D 1 73 ? 23.563 55.984 131.073 1.00 16.00 64 ARG D N 1
ATOM 2503 C CA . ARG D 1 73 ? 24.047 54.615 131.025 1.00 18.86 64 ARG D CA 1
ATOM 2504 C C . ARG D 1 73 ? 23.906 53.999 129.640 1.00 15.44 64 ARG D C 1
ATOM 2505 O O . ARG D 1 73 ? 24.853 53.425 129.117 1.00 18.03 64 ARG D O 1
ATOM 2513 N N . VAL D 1 74 ? 22.720 54.137 129.044 1.00 14.64 65 VAL D N 1
ATOM 2514 C CA . VAL D 1 74 ? 22.495 53.659 127.691 1.00 17.87 65 VAL D CA 1
ATOM 2515 C C . VAL D 1 74 ? 23.346 54.400 126.665 1.00 15.67 65 VAL D C 1
ATOM 2516 O O . VAL D 1 74 ? 23.912 53.770 125.765 1.00 14.95 65 VAL D O 1
ATOM 2520 N N . LEU D 1 75 ? 23.451 55.733 126.783 1.00 16.15 66 LEU D N 1
ATOM 2521 C CA . LEU D 1 75 ? 24.241 56.511 125.842 1.00 13.63 66 LEU D CA 1
ATOM 2522 C C . LEU D 1 75 ? 25.704 56.063 125.888 1.00 14.47 66 LEU D C 1
ATOM 2523 O O . LEU D 1 75 ? 26.364 55.947 124.854 1.00 14.63 66 LEU D O 1
ATOM 2528 N N . TYR D 1 76 ? 26.221 55.766 127.089 1.00 13.01 67 TYR D N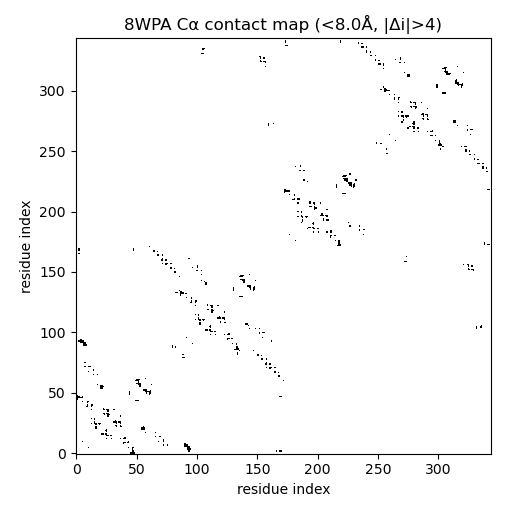 1
ATOM 2529 C CA . TYR D 1 76 ? 27.581 55.271 127.206 1.00 14.70 67 TYR D CA 1
ATOM 2530 C C . TYR D 1 76 ? 27.798 53.991 126.387 1.00 13.58 67 TYR D C 1
ATOM 2531 O O . TYR D 1 76 ? 28.787 53.839 125.683 1.00 15.83 67 TYR D O 1
ATOM 2540 N N . GLU D 1 77 ? 26.857 53.053 126.503 1.00 11.37 68 GLU D N 1
ATOM 2541 C CA . GLU D 1 77 ? 26.930 51.764 125.847 1.00 14.63 68 GLU D CA 1
ATOM 2542 C C . GLU D 1 77 ? 26.880 51.949 124.337 1.00 13.78 68 GLU D C 1
ATOM 2543 O O . GLU D 1 77 ? 27.641 51.312 123.618 1.00 15.60 68 GLU D O 1
ATOM 2549 N N . LYS D 1 78 ? 25.961 52.777 123.860 1.00 14.23 69 LYS D N 1
ATOM 2550 C CA . LYS D 1 78 ? 25.794 52.971 122.424 1.00 18.29 69 LYS D CA 1
ATOM 2551 C C . LYS D 1 78 ? 26.970 53.721 121.817 1.00 14.02 69 LYS D C 1
ATOM 2552 O O . LYS D 1 78 ? 27.370 53.465 120.688 1.00 15.02 69 LYS D O 1
ATOM 2558 N N . THR D 1 79 ? 27.534 54.655 122.564 1.00 13.15 70 THR D N 1
ATOM 2559 C CA . THR D 1 79 ? 28.708 55.375 122.112 1.00 14.04 70 THR D CA 1
ATOM 2560 C C . THR D 1 79 ? 29.918 54.455 122.079 1.00 17.30 70 THR D C 1
ATOM 2561 O O . THR D 1 79 ? 30.710 54.518 121.161 1.00 17.08 70 THR D O 1
ATOM 2565 N N . ALA D 1 80 ? 30.071 53.562 123.063 1.00 13.13 71 ALA D N 1
ATOM 2566 C CA . ALA D 1 80 ? 31.153 52.589 123.021 1.00 14.02 71 ALA D CA 1
ATOM 2567 C C . ALA D 1 80 ? 31.104 51.740 121.751 1.00 14.56 71 ALA D C 1
ATOM 2568 O O . ALA D 1 80 ? 32.122 51.458 121.144 1.00 17.61 71 ALA D O 1
ATOM 2570 N N . GLN D 1 81 ? 29.896 51.353 121.339 1.00 13.40 72 GLN D N 1
ATOM 2571 C CA . GLN D 1 81 ? 29.703 50.612 120.110 1.00 15.54 72 GLN D CA 1
ATOM 2572 C C . GLN D 1 81 ? 30.086 51.435 118.876 1.00 17.60 72 GLN D C 1
ATOM 2573 O O . GLN D 1 81 ? 30.727 50.927 117.958 1.00 19.35 72 GLN D O 1
ATOM 2579 N N . LEU D 1 82 ? 29.670 52.708 118.826 1.00 15.94 73 LEU D N 1
ATOM 2580 C CA . LEU D 1 82 ? 30.069 53.573 117.726 1.00 17.98 73 LEU D CA 1
ATOM 2581 C C . LEU D 1 82 ? 31.589 53.727 117.644 1.00 21.99 73 LEU D C 1
ATOM 2582 O O . LEU D 1 82 ? 32.185 53.732 116.571 1.00 19.61 73 LEU D O 1
ATOM 2587 N N . LEU D 1 83 ? 32.240 53.866 118.794 1.00 17.31 74 LEU D N 1
ATOM 2588 C CA . LEU D 1 83 ? 33.686 54.045 118.815 1.00 16.90 74 LEU D CA 1
ATOM 2589 C C . LEU D 1 83 ? 34.421 52.804 118.289 1.00 16.26 74 LEU D C 1
ATOM 2590 O O . LEU D 1 83 ? 35.439 52.939 117.614 1.00 23.69 74 LEU D O 1
ATOM 2595 N N . ILE D 1 84 ? 33.885 51.593 118.509 1.00 16.50 75 ILE D N 1
ATOM 2596 C CA . ILE D 1 84 ? 34.444 50.407 117.887 1.00 20.56 75 ILE D CA 1
ATOM 2597 C C . ILE D 1 84 ? 34.457 50.587 116.368 1.00 20.94 75 ILE D C 1
ATOM 2598 O O . ILE D 1 84 ? 35.460 50.350 115.697 1.00 18.46 75 ILE D O 1
ATOM 2603 N N . GLU D 1 85 ? 33.316 50.994 115.823 1.00 20.60 76 GLU D N 1
ATOM 2604 C CA . GLU D 1 85 ? 33.174 51.136 114.384 1.00 19.30 76 GLU D CA 1
ATOM 2605 C C . GLU D 1 85 ? 34.063 52.237 113.816 1.00 18.08 76 GLU D C 1
ATOM 2606 O O . GLU D 1 85 ? 34.626 52.065 112.726 1.00 23.33 76 GLU D O 1
ATOM 2612 N N . MET D 1 86 ? 34.215 53.340 114.564 1.00 17.98 77 MET D N 1
ATOM 2613 C CA . MET D 1 86 ? 35.077 54.433 114.140 1.00 19.90 77 MET D CA 1
ATOM 2614 C C . MET D 1 86 ? 36.536 53.971 114.109 1.00 24.40 77 MET D C 1
ATOM 2615 O O . MET D 1 86 ? 37.274 54.262 113.175 1.00 21.57 77 MET D O 1
ATOM 2620 N N . ASN D 1 87 ? 36.936 53.211 115.128 1.00 20.24 78 ASN D N 1
ATOM 2621 C CA . ASN D 1 87 ? 38.303 52.717 115.185 1.00 23.94 78 ASN D CA 1
ATOM 2622 C C . ASN D 1 87 ? 38.575 51.636 114.153 1.00 24.92 78 ASN D C 1
ATOM 2623 O O . ASN D 1 87 ? 39.688 51.548 113.631 1.00 29.26 78 ASN D O 1
ATOM 2628 N N . GLN D 1 88 ? 37.585 50.783 113.872 1.00 23.89 79 GLN D N 1
ATOM 2629 C CA . GLN D 1 88 ? 37.751 49.787 112.824 1.00 25.43 79 GLN D CA 1
ATOM 2630 C C . GLN D 1 88 ? 37.879 50.470 111.463 1.00 35.27 79 GLN D C 1
ATOM 2631 O O . GLN D 1 88 ? 38.687 50.043 110.645 1.00 27.59 79 GLN D O 1
ATOM 2637 N N . TRP D 1 89 ? 37.104 51.530 111.231 1.00 27.80 80 TRP D N 1
ATOM 2638 C CA . TRP D 1 89 ? 37.244 52.304 110.000 1.00 23.97 80 TRP D CA 1
ATOM 2639 C C . TRP D 1 89 ? 38.663 52.862 109.866 1.00 27.68 80 TRP D C 1
ATOM 2640 O O . TRP D 1 89 ? 39.278 52.750 108.800 1.00 31.11 80 TRP D O 1
ATOM 2651 N N . LYS D 1 90 ? 39.192 53.456 110.942 1.00 24.08 81 LYS D N 1
ATOM 2652 C CA . LYS D 1 90 ? 40.555 53.973 110.909 1.00 28.72 81 LYS D CA 1
ATOM 2653 C C . LYS D 1 90 ? 41.586 52.897 110.559 1.00 33.72 81 LYS D C 1
ATOM 2654 O O . LYS D 1 90 ? 42.512 53.167 109.785 1.00 27.75 81 LYS D O 1
ATOM 2660 N N . GLN D 1 91 ? 41.401 51.680 111.091 1.00 32.32 82 GLN D N 1
ATOM 2661 C CA . GLN D 1 91 ? 42.301 50.574 110.795 1.00 39.13 82 GLN D CA 1
ATOM 2662 C C . GLN D 1 91 ? 42.271 50.255 109.301 1.00 40.69 82 GLN D C 1
ATOM 2663 O O . GLN D 1 91 ? 43.318 50.053 108.681 1.00 30.34 82 GLN D O 1
ATOM 2669 N N . HIS D 1 92 ? 41.057 50.206 108.736 1.00 28.35 83 HIS D N 1
ATOM 2670 C CA . HIS D 1 92 ? 40.892 49.939 107.316 1.00 31.94 83 HIS D CA 1
ATOM 2671 C C . HIS D 1 92 ? 41.524 51.051 106.480 1.00 29.98 83 HIS D C 1
ATOM 2672 O O . HIS D 1 92 ? 42.200 50.774 105.494 1.00 36.31 83 HIS D O 1
ATOM 2679 N N . ALA D 1 93 ? 41.288 52.311 106.867 1.00 27.78 84 ALA D N 1
ATOM 2680 C CA . ALA D 1 93 ? 41.828 53.451 106.137 1.00 32.77 84 ALA D CA 1
ATOM 2681 C C . ALA D 1 93 ? 43.357 53.444 106.167 1.00 44.98 84 ALA D C 1
ATOM 2682 O O . ALA D 1 93 ? 43.985 53.748 105.161 1.00 36.08 84 ALA D O 1
ATOM 2684 N N . HIS D 1 94 ? 43.949 53.067 107.313 1.00 36.72 85 HIS D N 1
ATOM 2685 C CA . HIS D 1 94 ? 45.398 53.012 107.443 1.00 54.90 85 HIS D CA 1
ATOM 2686 C C . HIS D 1 94 ? 45.987 51.935 106.529 1.00 43.56 85 HIS D C 1
ATOM 2687 O O . HIS D 1 94 ? 47.105 52.090 106.040 1.00 56.09 85 HIS D O 1
ATOM 2694 N N . ALA D 1 95 ? 45.236 50.851 106.309 1.00 38.29 86 ALA D N 1
ATOM 2695 C CA . ALA D 1 95 ? 45.721 49.710 105.548 1.00 53.25 86 ALA D CA 1
ATOM 2696 C C . ALA D 1 95 ? 45.659 49.892 104.031 1.00 58.94 86 ALA D C 1
ATOM 2697 O O . ALA D 1 95 ? 46.254 49.107 103.295 1.00 56.72 86 ALA D O 1
ATOM 2699 N N . LEU D 1 96 ? 44.918 50.905 103.559 1.00 44.39 87 LEU D N 1
ATOM 2700 C CA . LEU D 1 96 ? 44.819 51.161 102.130 1.00 51.51 87 LEU D CA 1
ATOM 2701 C C . LEU D 1 96 ? 46.116 51.800 101.571 1.00 65.71 87 LEU D C 1
ATOM 2702 O O . LEU D 1 96 ? 46.810 52.548 102.271 1.00 66.61 87 LEU D O 1
#

Solvent-accessible surface area: 17520 Å² total; per-residue (Å²): 99,44,10,47,55,6,25,7,54,9,0,44,5,0,43,4,2,33,120,51,34,17,56,56,17,0,2,180,155,64,67,109,95,70,84,34,0,49,129,13,4,40,65,0,42,100,18,11,131,24,79,0,20,159,181,30,84,31,16,77,63,0,145,80,1,44,121,37,0,31,92,0,10,96,20,9,62,79,10,33,100,72,4,123,88,68,98,41,10,33,58,10,30,4,64,11,4,45,6,0,10,2,4,6,47,12,36,34,60,59,14,0,3,183,127,65,67,105,98,76,83,35,0,52,126,10,4,41,66,0,43,105,20,13,130,26,86,0,23,132,196,55,69,34,15,71,60,0,112,60,0,10,19,44,0,8,12,4,16,18,35,9,60,39,4,32,136,92,4,117,90,79,76,25,122,98,17,82,54,88,11,4,72,3,0,11,2,6,32,94,46,65,45,77,57,17,0,2,180,126,61,68,92,92,73,80,32,0,49,127,14,5,41,64,0,46,125,25,17,135,24,83,0,35,153,118,37,14,76,65,0,142,60,1,62,97,72,0,29,107,6,17,87,56,14,67,85,10,22,122,70,2,146,89,65,80,18,128,99,16,78,66,102,16,7,72,13,0,10,7,2,8,80,43,20,11,36,51,27,0,1,184,153,61,66,102,96,70,64,37,0,38,123,17,3,46,91,0,40,135,22,12,137,25,74,0,23,77,139,165,46,225,87,13,74,52,15,72,62,0,79,57,1,12,15,47,0,8,31,8,33,8,40,19,68,40,11,30,83,88,2,153,87,66

Foldseek 3Di:
DALVPDDLVLLLLLLLCQVQLALCSSCVVVVHHSVSSVVSPVVNCVHVVHDQWPVTDGDPVVVVVVVVSVVVNVVNVVVVVVVVVD/DAPVPQDPVLLLLLLLCQVQVHLCSSCVVVVHDSVVSVVSPVVNCVHVVHDQWDVTDGDPVSVVVSVVSVVVCVVVVVVVVVVVVD/DLVPQDPVLLLLLLLCVVQVHLVSSCVVVVHDSVVSVVSPVVVCVNVVHDQPVPGDPVVVVVNVVSVVVVVVVVVVVVVVVVD/DLVPDDPVLLQLLLLCVVQQALVSSCVVVVHDSVVSVVSVVVVCVNVVHDQWDPPDPTTDGDPVSVVSNVVSVVVVVVVVVVVVVVVVD

Radius of gyration: 23.79 Å; Cα contacts (8 Å, |Δi|>4): 454; chains: 4; bounding box: 36×50×76 Å

Nearest PDB structures (foldseek):
  4ihs-assembly1_B  TM=9.109E-01  e=3.532E-05  Acinetobacter baylyi ADP1
  5y2v-assembly1_C  TM=8.640E-01  e=2.496E-04  Synechocystis sp. PCC 6803 substr. Kazusa
  3hhg-assembly1_D  TM=7.689E-01  e=4.893E-05  Neisseria meningitidis serogroup B
  7d98-assembly1_P  TM=8.726E-01  e=3.939E-04  Cupriavidus necator
  1b9m-assembly1_B  TM=7.529E-01  e=1.726E-02  Escherichia coli

InterPro domains:
  IPR000847 LysR, HTH, N-terminal domain [PF00126] (6-64)
  IPR000847 LysR, HTH, N-terminal domain [PS50931] (1-60)
  IPR005119 LysR, substrate-binding [PF03466] (94-290)
  IPR036388 Winged helix-like DNA-binding domain superfamily [G3DSA:1.10.10.10] (1-83)
  IPR036390 Winged helix DNA-binding domain superfamily [SSF46785] (2-82)